Protein AF-A0A1W1HEF9-F1 (afdb_monomer)

Secondary structure (DSSP, 8-state):
--HHHHHT-TT--S-HHHHHHHHHHHHHHHHHHHTT---TTS-HHHHHHHTT--SHHHHHHHHHHHHHTT--HHHHHHHHHHHHHHHS------HHHHHHHHHHHHHHHHHHHHT------HHHHHTS-HHHHHHHHHHHHHHHHHHHT--HHHHHHHHHHHHHHHHHHHHHHHHS------------------

Foldseek 3Di:
DDLVVVQPDPPPPDHSVRVVLVVLLVVLVVLCVVVVHDQVVPDSLLSSLLSVDPDSVVSSVLSVVCVVVVDDSVRSNVVVVVVVVVVPPPPPCPPVNVVVVVVVVVVVVVVCVVPDDPDDDPVVLVPDDPVVNVVVVVVVVVVVVVVVVDDVVVVVVVVVVVVVVVVVVVVVCVVCPPPPDDPDDDDDDDDDDD

Structure (mmCIF, N/CA/C/O backbone):
data_AF-A0A1W1HEF9-F1
#
_entry.id   AF-A0A1W1HEF9-F1
#
loop_
_atom_site.group_PDB
_atom_site.id
_atom_site.type_symbol
_atom_site.label_atom_id
_atom_site.label_alt_id
_atom_site.label_comp_id
_atom_site.label_asym_id
_atom_site.label_entity_id
_atom_site.label_seq_id
_atom_site.pdbx_PDB_ins_code
_atom_site.Cartn_x
_atom_site.Cartn_y
_atom_site.Cartn_z
_atom_site.occupancy
_atom_site.B_iso_or_equiv
_atom_site.auth_seq_id
_atom_site.auth_comp_id
_atom_site.auth_asym_id
_atom_site.auth_atom_id
_atom_site.pdbx_PDB_model_num
ATOM 1 N N . MET A 1 1 ? -32.103 -13.969 2.452 1.00 52.34 1 MET A N 1
ATOM 2 C CA . MET A 1 1 ? -31.634 -13.111 1.338 1.00 52.34 1 MET A CA 1
ATOM 3 C C . MET A 1 1 ? -30.155 -12.813 1.560 1.00 52.34 1 MET A C 1
ATOM 5 O O . MET A 1 1 ? -29.819 -12.414 2.666 1.00 52.34 1 MET A O 1
ATOM 9 N N . SER A 1 2 ? -29.269 -13.068 0.591 1.00 72.81 2 SER A N 1
ATOM 10 C CA . SER A 1 2 ? -27.839 -12.723 0.702 1.00 72.81 2 SER A CA 1
ATOM 11 C C . SER A 1 2 ? -27.575 -11.322 0.137 1.00 72.81 2 SER A C 1
ATOM 13 O O . SER A 1 2 ? -28.304 -10.873 -0.743 1.00 72.81 2 SER A O 1
ATOM 15 N N . PHE A 1 3 ? -26.535 -10.636 0.627 1.00 73.38 3 PHE A N 1
ATOM 16 C CA . PHE A 1 3 ? -26.160 -9.288 0.165 1.00 73.38 3 PHE A CA 1
ATOM 17 C C . PHE A 1 3 ? -25.918 -9.237 -1.354 1.00 73.38 3 PHE A C 1
ATOM 19 O O . PHE A 1 3 ? -26.388 -8.318 -2.012 1.00 73.38 3 PHE A O 1
ATOM 26 N N . ASN A 1 4 ? -25.280 -10.265 -1.924 1.00 71.69 4 ASN A N 1
ATOM 27 C CA . ASN A 1 4 ? -25.000 -10.333 -3.363 1.00 71.69 4 ASN A CA 1
ATOM 28 C C . ASN A 1 4 ? -26.289 -10.360 -4.201 1.00 71.69 4 ASN A C 1
ATOM 30 O O . ASN A 1 4 ? -26.438 -9.548 -5.105 1.00 71.69 4 ASN A O 1
ATOM 34 N N . LYS A 1 5 ? -27.278 -11.174 -3.803 1.00 76.12 5 LYS A N 1
ATOM 35 C CA . LYS A 1 5 ? -28.593 -11.228 -4.469 1.00 76.12 5 LYS A CA 1
ATOM 36 C C . LYS A 1 5 ? -29.387 -9.920 -4.361 1.00 76.12 5 LYS A C 1
ATOM 38 O O . LYS A 1 5 ? -30.306 -9.701 -5.139 1.00 76.12 5 LYS A O 1
ATOM 43 N N . LEU A 1 6 ? -29.082 -9.074 -3.374 1.00 72.38 6 LEU A N 1
ATOM 44 C CA . LEU A 1 6 ? -29.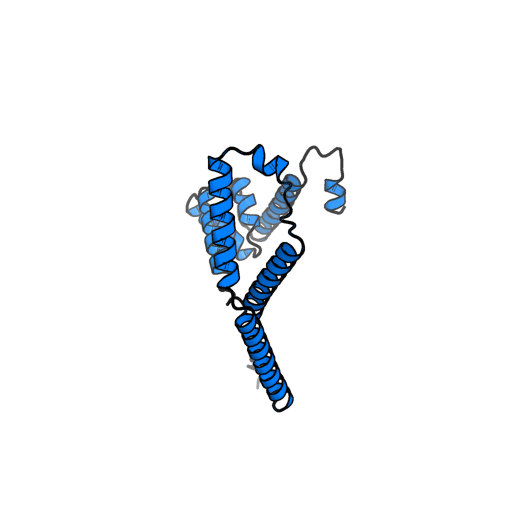702 -7.756 -3.221 1.00 72.38 6 LEU A CA 1
ATOM 45 C C . LEU A 1 6 ? -29.030 -6.706 -4.121 1.00 72.38 6 LEU A C 1
ATOM 47 O O . LEU A 1 6 ? -29.702 -5.796 -4.582 1.00 72.38 6 LEU A O 1
ATOM 51 N N . CYS A 1 7 ? -27.728 -6.839 -4.382 1.00 71.44 7 CYS A N 1
ATOM 52 C CA . CYS A 1 7 ? -26.974 -5.948 -5.271 1.00 71.44 7 CYS A CA 1
ATOM 53 C C . CYS A 1 7 ? -27.210 -6.221 -6.767 1.00 71.44 7 CYS A C 1
ATOM 55 O O . CYS A 1 7 ? -26.939 -5.346 -7.577 1.00 71.44 7 CYS A O 1
ATOM 57 N N . GLU A 1 8 ? -27.684 -7.416 -7.125 1.00 73.56 8 GLU A N 1
ATOM 58 C CA . GLU A 1 8 ? -27.983 -7.842 -8.508 1.00 73.56 8 GLU A CA 1
ATOM 59 C C . GLU A 1 8 ? -29.391 -7.438 -8.981 1.00 73.56 8 GLU A C 1
ATOM 61 O O . GLU A 1 8 ? -29.778 -7.702 -10.114 1.00 73.56 8 GLU A O 1
ATOM 66 N N . ARG A 1 9 ? -30.183 -6.816 -8.105 1.00 74.75 9 ARG A N 1
ATOM 67 C CA . ARG A 1 9 ? -31.548 -6.383 -8.397 1.00 74.75 9 ARG A CA 1
ATOM 68 C C . ARG A 1 9 ? -31.541 -5.105 -9.233 1.00 74.75 9 ARG A C 1
ATOM 70 O O . ARG A 1 9 ? -31.183 -4.043 -8.733 1.00 74.75 9 ARG A O 1
ATOM 77 N N . GLU A 1 10 ? -31.983 -5.208 -10.483 1.00 71.56 10 GLU A N 1
ATOM 78 C CA . GLU A 1 10 ? -32.055 -4.083 -11.430 1.00 71.56 10 GLU A CA 1
ATOM 79 C C . GLU A 1 10 ? -33.044 -2.984 -11.001 1.00 71.56 10 GLU A C 1
ATOM 81 O O . GLU A 1 10 ? -32.926 -1.839 -11.428 1.00 71.56 10 GLU A O 1
ATOM 86 N N . ASP A 1 11 ? -33.993 -3.302 -10.114 1.00 80.88 11 ASP A N 1
ATOM 87 C CA . ASP A 1 11 ? -34.967 -2.348 -9.574 1.00 80.88 11 ASP A CA 1
ATOM 88 C C . ASP A 1 11 ? -34.398 -1.452 -8.458 1.00 80.88 11 ASP A C 1
ATOM 90 O O . ASP A 1 11 ? -34.996 -0.440 -8.087 1.00 80.88 11 ASP A O 1
ATOM 94 N N . LEU A 1 12 ? -33.222 -1.789 -7.924 1.00 72.12 12 LEU A N 1
ATOM 95 C CA . LEU A 1 12 ? -32.516 -0.970 -6.948 1.00 72.12 12 LEU A CA 1
ATOM 96 C C . LEU A 1 12 ? -31.636 0.059 -7.666 1.00 72.12 12 LEU A C 1
ATOM 98 O O . LEU A 1 12 ? -30.504 -0.214 -8.048 1.00 72.12 12 LEU A O 1
ATOM 102 N N . LEU A 1 13 ? -32.114 1.304 -7.735 1.00 78.38 13 LEU A N 1
ATOM 103 C CA . LEU A 1 13 ? -31.376 2.465 -8.271 1.00 78.38 13 LEU A CA 1
ATOM 104 C C . LEU A 1 13 ? -30.140 2.876 -7.436 1.00 78.38 13 LEU A C 1
ATOM 106 O O . LEU A 1 13 ? -29.568 3.950 -7.630 1.00 78.38 13 LEU A O 1
ATOM 110 N N . VAL A 1 14 ? -29.733 2.066 -6.457 1.00 77.69 14 VAL A N 1
ATOM 111 C CA . VAL A 1 14 ? -28.683 2.396 -5.490 1.00 77.69 14 VAL A CA 1
ATOM 112 C C . VAL A 1 14 ? -27.434 1.581 -5.790 1.00 77.69 14 VAL A C 1
ATOM 114 O O . VAL A 1 14 ? -27.444 0.356 -5.729 1.00 77.69 14 VAL A O 1
ATOM 117 N N . HIS A 1 15 ? -26.318 2.272 -6.023 1.00 82.12 15 HIS A N 1
ATOM 118 C CA . HIS A 1 15 ? -25.033 1.623 -6.270 1.00 82.12 15 HIS A CA 1
ATOM 119 C C . HIS A 1 15 ? -24.631 0.686 -5.100 1.00 82.12 15 HIS A C 1
ATOM 121 O O . HIS A 1 15 ? -24.733 1.094 -3.933 1.00 82.12 15 HIS A O 1
ATOM 127 N N . PRO A 1 16 ? -24.071 -0.515 -5.362 1.00 81.25 16 PRO A N 1
ATOM 128 C CA . PRO A 1 16 ? -23.712 -1.502 -4.333 1.00 81.25 16 PRO A CA 1
ATOM 129 C C . PRO A 1 16 ? -22.863 -0.958 -3.172 1.00 81.25 16 PRO A C 1
ATOM 131 O O . PRO A 1 16 ? -23.069 -1.311 -2.011 1.00 81.25 16 PRO A O 1
ATOM 134 N N . ASN A 1 17 ? -21.932 -0.042 -3.452 1.00 81.31 17 ASN A N 1
ATOM 135 C CA . ASN A 1 17 ? -21.119 0.622 -2.420 1.00 81.31 17 ASN A CA 1
ATOM 136 C C . ASN A 1 17 ? -21.950 1.461 -1.434 1.00 81.31 17 ASN A C 1
ATOM 138 O O . ASN A 1 17 ? -21.655 1.482 -0.235 1.00 81.31 17 ASN A O 1
ATOM 142 N N . THR A 1 18 ? -22.981 2.149 -1.925 1.00 84.00 18 THR A N 1
ATOM 143 C CA . THR A 1 18 ? -23.896 2.948 -1.101 1.00 84.00 18 THR A CA 1
ATOM 144 C C . THR A 1 18 ? -24.743 2.031 -0.230 1.00 84.00 18 THR A C 1
ATOM 146 O O . THR A 1 18 ? -24.855 2.266 0.973 1.00 84.00 18 THR A O 1
ATOM 149 N N . LEU A 1 19 ? -25.238 0.933 -0.806 1.00 85.00 19 LEU A N 1
ATOM 150 C CA . LEU A 1 19 ? -25.992 -0.088 -0.085 1.00 85.00 19 LEU A CA 1
ATOM 151 C C . LEU A 1 19 ? -25.139 -0.769 0.998 1.00 85.00 19 LEU A C 1
ATOM 153 O O . LEU A 1 19 ? -25.568 -0.891 2.142 1.00 85.00 19 LEU A O 1
ATOM 157 N N . SER A 1 20 ? -23.891 -1.132 0.686 1.00 84.94 20 SER A N 1
ATOM 158 C CA . SER A 1 20 ? -22.943 -1.694 1.658 1.00 84.94 20 SER A CA 1
ATOM 159 C C . SER A 1 20 ? -22.690 -0.742 2.829 1.00 84.94 20 SER A C 1
ATOM 161 O O . SER A 1 20 ? -22.669 -1.163 3.986 1.00 84.94 20 SER A O 1
ATOM 163 N N . ALA A 1 21 ? -22.506 0.551 2.546 1.00 85.12 21 ALA A N 1
ATOM 164 C CA . ALA A 1 21 ? -22.320 1.558 3.583 1.00 85.12 21 ALA A CA 1
ATOM 165 C C . ALA A 1 21 ? -23.565 1.691 4.470 1.00 85.12 21 ALA A C 1
ATOM 167 O O . ALA A 1 21 ? -23.422 1.707 5.691 1.00 85.12 21 ALA A O 1
ATOM 168 N N . ALA A 1 22 ? -24.759 1.719 3.873 1.00 88.25 22 ALA A N 1
ATOM 169 C CA . ALA A 1 22 ? -26.022 1.797 4.601 1.00 88.25 22 ALA A CA 1
ATOM 170 C C . ALA A 1 22 ? -26.209 0.594 5.533 1.00 88.25 22 ALA A C 1
ATOM 172 O O . ALA A 1 22 ? -26.417 0.783 6.728 1.00 88.25 22 ALA A O 1
ATOM 173 N N . VAL A 1 23 ? -26.009 -0.632 5.033 1.00 88.88 23 VAL A N 1
ATOM 174 C CA . VAL A 1 23 ? -26.090 -1.861 5.843 1.00 88.88 23 VAL A CA 1
ATOM 175 C C . VAL A 1 23 ? -25.130 -1.801 7.030 1.00 88.88 23 VAL A C 1
ATOM 177 O O . VAL A 1 23 ? -25.518 -2.077 8.165 1.00 88.88 23 VAL A O 1
ATOM 180 N N . LYS A 1 24 ? -23.878 -1.390 6.801 1.00 90.06 24 LYS A N 1
ATOM 181 C CA . LYS A 1 24 ? -22.884 -1.278 7.877 1.00 90.06 24 LYS A CA 1
ATOM 182 C C . LYS A 1 24 ? -23.262 -0.218 8.914 1.00 90.06 24 LYS A C 1
ATOM 184 O O . LYS A 1 24 ? -23.036 -0.438 10.105 1.00 90.06 24 LYS A O 1
ATOM 189 N N . VAL A 1 25 ? -23.833 0.909 8.484 1.00 92.25 25 VAL A N 1
ATOM 190 C CA . VAL A 1 25 ? -24.352 1.943 9.391 1.00 92.25 25 VAL A CA 1
ATOM 191 C C . VAL A 1 25 ? -25.536 1.404 10.196 1.00 92.25 25 VAL A C 1
ATOM 193 O O . VAL A 1 25 ? -25.538 1.565 11.411 1.00 92.25 25 VAL A O 1
ATOM 196 N N . SER A 1 26 ? -26.473 0.681 9.582 1.00 89.81 26 SER A N 1
ATOM 197 C CA . SER A 1 26 ? -27.601 0.060 10.291 1.00 89.81 26 SER A CA 1
ATOM 198 C C . SER A 1 26 ? -27.144 -0.961 11.338 1.00 89.81 26 SER A C 1
ATOM 200 O O . SER A 1 26 ? -27.620 -0.940 12.473 1.00 89.81 26 SER A O 1
ATOM 202 N N . CYS A 1 27 ? -26.169 -1.816 11.011 1.00 89.06 27 CYS A N 1
ATOM 203 C CA . CYS A 1 27 ? -25.568 -2.728 11.990 1.00 89.06 27 CYS A CA 1
ATOM 204 C C . CYS A 1 27 ? -24.920 -1.963 13.152 1.00 89.06 27 CYS A C 1
ATOM 206 O O . CYS A 1 27 ? -25.030 -2.365 14.308 1.00 89.06 27 CYS A O 1
ATOM 208 N N . GLN A 1 28 ? -24.255 -0.847 12.859 1.00 92.50 28 GLN A N 1
ATOM 209 C CA . GLN A 1 28 ? -23.669 0.014 13.878 1.00 92.50 28 GLN A CA 1
ATOM 210 C C . GLN A 1 28 ? -24.719 0.692 14.765 1.00 92.50 28 GLN A C 1
ATOM 212 O O . GLN A 1 28 ? -24.496 0.800 15.966 1.00 92.50 28 GLN A O 1
ATOM 217 N N . GLU A 1 29 ? -25.851 1.132 14.219 1.00 91.31 29 GLU A N 1
ATOM 218 C CA . GLU A 1 29 ? -26.932 1.706 15.026 1.00 91.31 29 GLU A CA 1
ATOM 219 C C . GLU A 1 29 ? -27.527 0.683 15.987 1.00 91.31 29 GLU A C 1
ATOM 221 O O . GLU A 1 29 ? -27.834 1.029 17.126 1.00 91.31 29 GLU A O 1
ATOM 226 N N . LYS A 1 30 ? -27.615 -0.587 15.573 1.00 91.12 30 LYS A N 1
ATOM 227 C CA . LYS A 1 30 ? -27.977 -1.673 16.485 1.00 91.12 30 LYS A CA 1
ATOM 228 C C . LYS A 1 30 ? -26.972 -1.790 17.635 1.00 91.12 30 LYS A C 1
ATOM 230 O O . LYS A 1 30 ? -27.383 -1.787 18.784 1.00 91.12 30 LYS A O 1
ATOM 235 N N . ILE A 1 31 ? -25.667 -1.773 17.344 1.00 90.62 31 ILE A N 1
ATOM 236 C CA . ILE A 1 31 ? -24.617 -1.785 18.381 1.00 90.62 31 ILE A CA 1
ATOM 237 C C . ILE A 1 31 ? -24.776 -0.607 19.353 1.00 90.62 31 ILE A C 1
ATOM 239 O O . ILE A 1 31 ? -24.611 -0.782 20.556 1.00 90.62 31 ILE A O 1
ATOM 243 N N . PHE A 1 32 ? -25.082 0.592 18.855 1.00 92.56 32 PHE A N 1
ATOM 244 C CA . PHE A 1 32 ? -25.298 1.759 19.711 1.00 92.56 32 PHE A CA 1
ATOM 245 C C . PHE A 1 32 ? -26.522 1.597 20.612 1.00 92.56 32 PHE A C 1
ATOM 247 O O . PHE A 1 32 ? -26.404 1.824 21.814 1.00 92.56 32 PHE A O 1
ATOM 254 N N . LYS A 1 33 ? -27.648 1.121 20.068 1.00 91.38 33 LYS A N 1
ATOM 255 C CA . LYS A 1 33 ? -28.858 0.819 20.847 1.00 91.38 33 LYS A CA 1
ATOM 256 C C . LYS A 1 33 ? -28.599 -0.248 21.911 1.00 91.38 33 LYS A C 1
ATOM 258 O O . LYS A 1 33 ? -28.907 -0.017 23.072 1.00 91.38 33 LYS A O 1
ATOM 263 N N . ASP A 1 34 ? -27.949 -1.349 21.538 1.00 91.12 34 ASP A N 1
ATOM 264 C CA . ASP A 1 34 ? -27.621 -2.458 22.444 1.00 91.12 34 ASP A CA 1
ATOM 265 C C . ASP A 1 34 ? -26.687 -2.022 23.595 1.00 91.12 34 ASP A C 1
ATOM 267 O O . ASP A 1 34 ? -26.633 -2.674 24.633 1.00 91.12 34 ASP A O 1
ATOM 271 N N . ASN A 1 35 ? -25.952 -0.914 23.430 1.00 90.00 35 ASN A N 1
ATOM 272 C CA . ASN A 1 35 ? -25.070 -0.337 24.451 1.00 90.00 35 ASN A CA 1
ATOM 273 C C . ASN A 1 35 ? -25.635 0.952 25.087 1.00 90.00 35 ASN A C 1
ATOM 275 O O . ASN A 1 35 ? -24.872 1.700 25.700 1.00 90.00 35 ASN A O 1
ATOM 279 N N . ASN A 1 36 ? -26.936 1.235 24.934 1.00 91.12 36 ASN A N 1
ATOM 280 C CA . ASN A 1 36 ? -27.604 2.437 25.456 1.00 91.12 36 ASN A CA 1
ATOM 281 C C . ASN A 1 36 ? -26.889 3.753 25.085 1.00 91.12 36 ASN A C 1
ATOM 283 O O . ASN A 1 36 ? -26.794 4.679 25.890 1.00 91.12 36 ASN A O 1
ATOM 287 N N . PHE A 1 37 ? -26.343 3.832 23.870 1.00 91.81 37 PHE A N 1
ATOM 288 C CA . PHE A 1 37 ? -25.671 5.023 23.361 1.00 91.81 37 PHE A CA 1
ATOM 289 C C . PHE A 1 37 ? -26.580 5.791 22.401 1.00 91.81 37 PHE A C 1
ATOM 291 O O . PHE A 1 37 ? -26.943 5.284 21.334 1.00 91.81 37 PHE A O 1
ATOM 298 N N . ASP A 1 38 ? -26.896 7.038 22.754 1.00 91.00 38 ASP A N 1
ATOM 299 C CA . ASP A 1 38 ? -27.606 7.943 21.860 1.00 91.00 38 ASP A CA 1
ATOM 300 C C . ASP A 1 38 ? -26.663 8.475 20.770 1.00 91.00 38 ASP A C 1
ATOM 302 O O . ASP A 1 38 ? -25.694 9.188 21.029 1.00 91.00 38 ASP A O 1
ATOM 306 N N . SER A 1 39 ? -26.954 8.094 19.527 1.00 89.69 39 SER A N 1
ATOM 307 C CA . SER A 1 39 ? -26.199 8.503 18.340 1.00 89.69 39 SER A CA 1
ATOM 308 C C . SER A 1 39 ? -26.950 9.510 17.469 1.00 89.69 39 SER A C 1
ATOM 310 O O . SER A 1 39 ? -26.511 9.778 16.347 1.00 89.69 39 SER A O 1
ATOM 312 N N . THR A 1 40 ? -28.072 10.060 17.948 1.00 91.75 40 THR A N 1
ATOM 313 C CA . THR A 1 40 ? -28.836 11.100 17.243 1.00 91.75 40 THR A CA 1
ATOM 314 C C . THR A 1 40 ? -28.019 12.355 16.916 1.00 91.75 40 THR A C 1
ATOM 316 O O . THR A 1 40 ? -28.202 12.857 15.806 1.00 91.75 40 THR A O 1
ATOM 319 N N . PRO A 1 41 ? -27.043 12.811 17.735 1.00 91.94 41 PRO A N 1
ATOM 320 C CA . PRO A 1 41 ? -26.240 13.989 17.388 1.00 91.94 41 PRO A CA 1
ATOM 321 C C . PRO A 1 41 ? -25.250 13.742 16.237 1.00 91.94 41 PRO A C 1
ATOM 323 O O . PRO A 1 41 ? -24.656 14.675 15.702 1.00 91.94 41 PRO A O 1
ATOM 326 N N . LEU A 1 42 ? -25.037 12.483 15.840 1.00 91.69 42 LEU A N 1
ATOM 327 C CA . LEU A 1 42 ? -24.096 12.126 14.783 1.00 91.69 42 LEU A CA 1
ATOM 328 C C . LEU A 1 42 ? -24.794 12.089 13.426 1.00 91.69 42 LEU A C 1
ATOM 330 O O . LEU A 1 42 ? -25.679 11.265 13.180 1.00 91.69 42 LEU A O 1
ATOM 334 N N . SER A 1 43 ? -24.311 12.907 12.492 1.00 93.38 43 SER A N 1
ATOM 335 C CA . SER A 1 43 ? -24.757 12.826 11.100 1.00 93.38 43 SER A CA 1
ATOM 336 C C . SER A 1 43 ? -24.411 11.470 10.460 1.00 93.38 43 SER A C 1
ATOM 338 O O . SER A 1 43 ? -23.533 10.723 10.912 1.00 93.38 43 SER A O 1
ATOM 340 N N . TYR A 1 44 ? -25.062 11.165 9.336 1.00 91.38 44 TYR A N 1
ATOM 341 C CA . TYR A 1 44 ? -24.802 9.941 8.576 1.00 91.38 44 TYR A CA 1
ATOM 342 C C . TYR A 1 44 ? -23.328 9.796 8.156 1.00 91.38 44 TYR A C 1
ATOM 344 O O . TYR A 1 44 ? -22.782 8.692 8.170 1.00 91.38 44 TYR A O 1
ATOM 352 N N . THR A 1 45 ? -22.645 10.901 7.836 1.00 91.75 45 THR A N 1
ATOM 353 C CA . THR A 1 45 ? -21.223 10.883 7.462 1.00 91.75 45 THR A CA 1
ATOM 354 C C . THR A 1 45 ? -20.329 10.498 8.639 1.00 91.75 45 THR A C 1
ATOM 356 O O . THR A 1 45 ? -19.450 9.651 8.470 1.00 91.75 45 THR A O 1
ATOM 359 N N . HIS A 1 46 ? -20.599 11.007 9.847 1.00 92.12 46 HIS A N 1
ATOM 360 C CA . HIS A 1 46 ? -19.906 10.572 11.066 1.00 92.12 46 HIS A CA 1
ATOM 361 C C . HIS A 1 46 ? -20.125 9.080 11.322 1.00 92.12 46 HIS A C 1
ATOM 363 O O . HIS A 1 46 ? -19.172 8.326 11.543 1.00 92.12 46 HIS A O 1
ATOM 369 N N . LYS A 1 47 ? -21.378 8.623 11.211 1.00 92.81 47 LYS A N 1
ATOM 370 C CA . LYS A 1 47 ? -21.730 7.209 11.380 1.00 92.81 47 LYS A CA 1
ATOM 371 C C . LYS A 1 47 ? -20.991 6.327 10.370 1.00 92.81 47 LYS A C 1
ATOM 373 O O . LYS A 1 47 ? -20.417 5.315 10.769 1.00 92.81 47 LYS A O 1
ATOM 378 N N . LYS A 1 48 ? -20.918 6.733 9.100 1.00 93.31 48 LYS A N 1
ATOM 379 C CA . LYS A 1 48 ? -20.179 6.027 8.040 1.00 93.31 48 LYS A CA 1
ATOM 380 C C . LYS A 1 48 ? -18.679 5.925 8.336 1.00 93.31 48 LYS A C 1
ATOM 382 O O . LYS A 1 48 ? -18.071 4.899 8.040 1.00 93.31 48 LYS A O 1
ATOM 387 N N . VAL A 1 49 ? -18.076 6.954 8.928 1.00 92.69 49 VAL A N 1
ATOM 388 C CA . VAL A 1 49 ? -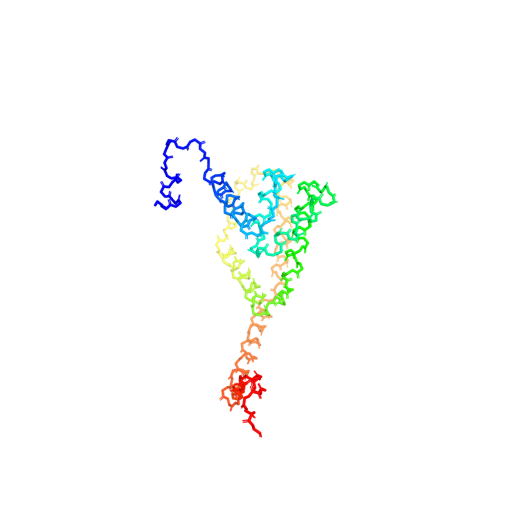16.651 6.953 9.302 1.00 92.69 49 VAL A CA 1
ATOM 389 C C . VAL A 1 49 ? -16.383 6.011 10.487 1.00 92.69 49 VAL A C 1
ATOM 391 O O . VAL A 1 49 ? -15.432 5.227 10.448 1.00 92.69 49 VAL A O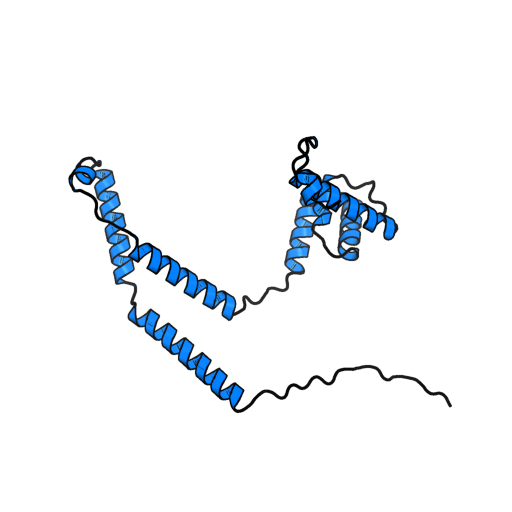 1
ATOM 394 N N . LEU A 1 50 ? -17.267 5.995 11.491 1.00 92.94 50 LEU A N 1
ATOM 395 C CA . LEU A 1 50 ? -17.176 5.117 12.669 1.00 92.94 50 LEU A CA 1
ATOM 396 C C . LEU A 1 50 ? -17.268 3.621 12.340 1.00 92.94 50 LEU A C 1
ATOM 398 O O . LEU A 1 50 ? -16.718 2.803 13.081 1.00 92.94 50 LEU A O 1
ATOM 402 N N . VAL A 1 51 ? -17.888 3.251 11.213 1.00 91.62 51 VAL A N 1
ATOM 403 C CA . VAL A 1 51 ? -17.970 1.855 10.743 1.00 91.62 51 VAL A CA 1
ATOM 404 C C . VAL A 1 51 ? -16.587 1.212 10.610 1.00 91.62 51 VAL A C 1
ATOM 406 O O . VAL A 1 51 ? -16.465 0.007 10.808 1.00 91.62 51 VAL A O 1
ATOM 409 N N . ARG A 1 52 ? -15.538 2.001 10.331 1.00 89.25 52 ARG A N 1
ATOM 410 C CA . ARG A 1 52 ? -14.153 1.521 10.182 1.00 89.25 52 ARG A CA 1
ATOM 411 C C . ARG A 1 52 ? -13.550 0.948 11.472 1.00 89.25 52 ARG A C 1
ATOM 413 O O . ARG A 1 52 ? -12.508 0.303 11.417 1.00 89.25 52 ARG A O 1
ATOM 420 N N . LEU A 1 53 ? -14.161 1.207 12.628 1.00 89.00 53 LEU A N 1
ATOM 421 C CA . LEU A 1 53 ? -13.749 0.641 13.910 1.00 89.00 53 LEU A CA 1
ATOM 422 C C . LEU A 1 53 ? -14.498 -0.673 14.159 1.00 89.00 53 LEU A C 1
ATOM 424 O O . LEU A 1 53 ? -15.716 -0.675 14.325 1.00 89.00 53 LEU A O 1
ATOM 428 N N . GLU A 1 54 ? -13.768 -1.785 14.229 1.00 85.38 54 GLU A N 1
ATOM 429 C CA . GLU A 1 54 ? -14.363 -3.117 14.426 1.00 85.38 54 GLU A CA 1
ATOM 430 C C . GLU A 1 54 ? -14.880 -3.328 15.853 1.00 85.38 54 GLU A C 1
ATOM 432 O O . GLU A 1 54 ? -15.952 -3.889 16.057 1.00 85.38 54 GLU A O 1
ATOM 437 N N . LYS A 1 55 ? -14.136 -2.855 16.861 1.00 87.00 55 LYS A N 1
ATOM 438 C CA . LYS A 1 55 ? -14.466 -3.097 18.272 1.00 87.00 55 LYS A CA 1
ATOM 439 C C . LYS A 1 55 ? -15.581 -2.150 18.755 1.00 87.00 55 LYS A C 1
ATOM 441 O O . LYS A 1 55 ? -15.343 -0.936 18.763 1.00 87.00 55 LYS A O 1
ATOM 446 N N . PRO A 1 56 ? -16.727 -2.665 19.256 1.00 86.19 56 PRO A N 1
ATOM 447 C CA . PRO A 1 56 ? -17.849 -1.848 19.738 1.00 86.19 56 PRO A CA 1
ATOM 448 C C . PRO A 1 56 ? -17.452 -0.791 20.774 1.00 86.19 56 PRO A C 1
ATOM 450 O O . PRO A 1 56 ? -17.798 0.378 20.633 1.00 86.19 56 PRO A O 1
ATOM 453 N N . GLN A 1 57 ? -16.628 -1.168 21.755 1.00 87.06 57 GLN A N 1
ATOM 454 C CA . GLN A 1 57 ? -16.197 -0.263 22.827 1.00 87.06 57 GLN A CA 1
ATOM 455 C C . GLN A 1 57 ? -15.340 0.905 22.319 1.00 87.06 57 GLN A C 1
ATOM 457 O O . GLN A 1 57 ? -15.509 2.050 22.732 1.00 87.06 57 GLN A O 1
ATOM 462 N N . ILE A 1 58 ? -14.436 0.643 21.368 1.00 89.12 58 ILE A N 1
ATOM 463 C CA . ILE A 1 58 ? -13.605 1.697 20.766 1.00 89.12 58 ILE A CA 1
ATOM 464 C C . ILE A 1 58 ? -14.482 2.649 19.953 1.00 89.12 58 ILE A C 1
ATOM 466 O O . ILE A 1 58 ? -14.276 3.861 19.987 1.00 89.12 58 ILE A O 1
ATOM 470 N N . LYS A 1 59 ? -15.468 2.096 19.246 1.00 91.81 59 LYS A N 1
ATOM 471 C CA . LYS A 1 59 ? -16.408 2.856 18.432 1.00 91.81 59 LYS A CA 1
ATOM 472 C C . LYS A 1 59 ? -17.262 3.802 19.273 1.00 91.81 59 LYS A C 1
ATOM 474 O O . LYS A 1 59 ? -17.315 4.983 18.953 1.00 91.81 59 LYS A O 1
ATOM 479 N N . ILE A 1 60 ? -17.860 3.312 20.359 1.00 92.00 60 ILE A N 1
ATOM 480 C CA . ILE A 1 60 ? -18.676 4.128 21.273 1.00 92.00 60 ILE A CA 1
ATOM 481 C C . ILE A 1 60 ? -17.823 5.215 21.927 1.00 92.00 60 ILE A C 1
ATOM 483 O O . ILE A 1 60 ? -18.217 6.375 21.940 1.00 92.00 60 ILE A O 1
ATOM 487 N N . ASN A 1 61 ? -16.618 4.883 22.395 1.00 92.19 61 ASN A N 1
ATOM 488 C CA . ASN A 1 61 ? -15.721 5.880 22.981 1.00 92.19 61 ASN A CA 1
ATOM 489 C C . ASN A 1 61 ? -15.314 6.967 21.978 1.00 92.19 61 ASN A C 1
ATOM 491 O O . ASN A 1 61 ? -15.172 8.128 22.352 1.00 92.19 61 ASN A O 1
ATOM 495 N N . MET A 1 62 ? -15.120 6.608 20.707 1.00 92.94 62 MET A N 1
ATOM 496 C CA . MET A 1 62 ? -14.825 7.587 19.661 1.00 92.94 62 MET A CA 1
ATOM 497 C C . MET A 1 62 ? -16.048 8.450 19.334 1.00 92.94 62 MET A C 1
ATOM 499 O O . MET A 1 62 ? -15.913 9.655 19.158 1.00 92.94 62 MET A O 1
ATOM 503 N N . ALA A 1 63 ? -17.234 7.844 19.297 1.00 92.38 63 ALA A N 1
ATOM 504 C CA . ALA A 1 63 ? -18.498 8.533 19.087 1.00 92.38 63 ALA A CA 1
ATOM 505 C C . ALA A 1 63 ? -18.791 9.544 20.209 1.00 92.38 63 ALA A C 1
ATOM 507 O O . ALA A 1 63 ? -19.085 10.696 19.913 1.00 92.38 63 ALA A O 1
ATOM 508 N N . LYS A 1 64 ? -18.608 9.158 21.480 1.00 93.69 64 LYS A N 1
ATOM 509 C CA . LYS A 1 64 ? -18.718 10.062 22.640 1.00 93.69 64 LYS A CA 1
ATOM 510 C C . LYS A 1 64 ? -17.786 11.262 22.513 1.00 93.69 64 LYS A C 1
ATOM 512 O O . LYS A 1 64 ? -18.245 12.393 22.567 1.00 93.69 64 LYS A O 1
ATOM 517 N N . LYS A 1 65 ? -16.502 11.021 22.224 1.00 92.62 65 LYS A N 1
ATOM 518 C CA . LYS A 1 65 ? -15.517 12.097 22.017 1.00 92.62 65 LYS A CA 1
ATOM 519 C C . LYS A 1 65 ? -15.877 13.028 20.864 1.00 92.62 65 LYS A C 1
ATOM 521 O O . LYS A 1 65 ? -15.603 14.216 20.952 1.00 92.62 65 LYS A O 1
ATOM 526 N N . CYS A 1 66 ? -16.456 12.485 19.795 1.00 94.06 66 CYS A N 1
ATOM 527 C CA . CYS A 1 66 ? -16.916 13.268 18.653 1.00 94.06 66 CYS A CA 1
ATOM 528 C C . CYS A 1 66 ? -18.045 14.227 19.046 1.00 94.06 66 CYS A C 1
ATOM 530 O O . CYS A 1 66 ? -18.035 15.364 18.593 1.00 94.06 66 CYS A O 1
ATOM 532 N N . ILE A 1 67 ? -18.982 13.776 19.888 1.00 92.69 67 ILE A N 1
ATOM 533 C CA . ILE A 1 67 ? -20.099 14.593 20.386 1.00 92.69 67 ILE A CA 1
ATOM 534 C C . ILE A 1 67 ? -19.591 15.625 21.398 1.00 92.69 67 ILE A C 1
ATOM 536 O O . ILE A 1 67 ? -19.846 16.808 21.236 1.00 92.69 67 ILE A O 1
ATOM 540 N N . GLU A 1 68 ? -18.818 15.195 22.400 1.00 92.88 68 GLU A N 1
ATOM 541 C CA . GLU A 1 68 ? -18.288 16.065 23.464 1.00 92.88 68 GLU A CA 1
ATOM 542 C C . GLU A 1 68 ? -17.412 17.207 22.937 1.00 92.88 68 GLU A C 1
ATOM 544 O O . GLU A 1 68 ? -17.356 18.271 23.543 1.00 92.88 68 GLU A O 1
ATOM 549 N N . LYS A 1 69 ? -16.683 16.973 21.841 1.00 91.81 69 LYS A N 1
ATOM 550 C CA . LYS A 1 69 ? -15.753 17.945 21.248 1.00 91.81 69 LYS A CA 1
ATOM 551 C C . LYS A 1 69 ? -16.271 18.586 19.966 1.00 91.81 69 LYS A C 1
ATOM 553 O O . LYS A 1 69 ? -15.490 19.259 19.301 1.00 91.81 69 LYS A O 1
ATOM 558 N N . GLU A 1 70 ? -17.522 18.311 19.600 1.00 91.75 70 GLU A N 1
ATOM 559 C CA . GLU A 1 70 ? -18.161 18.818 18.380 1.00 91.75 70 GLU A CA 1
AT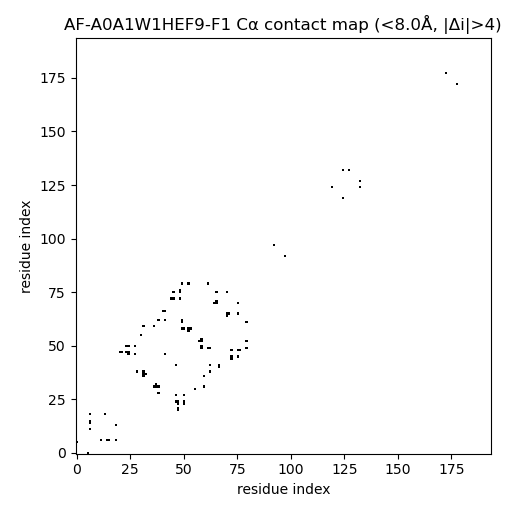OM 560 C C . GLU A 1 70 ? -17.298 18.632 17.121 1.00 91.75 70 GLU A C 1
ATOM 562 O O . GLU A 1 70 ? -17.156 19.523 16.285 1.00 91.75 70 GLU A O 1
ATOM 567 N N . TRP A 1 71 ? -16.678 17.457 16.983 1.00 93.62 71 TRP A N 1
ATOM 568 C CA . TRP A 1 71 ? -15.778 17.200 15.864 1.00 93.62 71 TRP A CA 1
ATOM 569 C C . TRP A 1 71 ? -16.512 17.213 14.531 1.00 93.62 71 TRP A C 1
ATOM 571 O O . TRP A 1 71 ? -17.547 16.570 14.350 1.00 93.62 71 TRP A O 1
ATOM 581 N N . THR A 1 72 ? -15.879 17.844 13.551 1.00 93.44 72 THR A N 1
ATOM 582 C CA . THR A 1 72 ? -16.232 17.683 12.148 1.00 93.44 72 THR A CA 1
ATOM 583 C C . THR A 1 72 ? -15.927 16.260 11.674 1.00 93.44 72 THR A C 1
ATOM 585 O O . THR A 1 72 ? -15.093 15.533 12.227 1.00 93.44 72 THR A O 1
ATOM 588 N N . THR A 1 73 ? -16.543 15.855 10.560 1.00 91.62 73 THR A N 1
ATOM 589 C CA . THR A 1 73 ? -16.318 14.516 9.991 1.00 91.62 73 THR A CA 1
ATOM 590 C C . THR A 1 73 ? -14.845 14.284 9.634 1.00 91.62 73 THR A C 1
ATOM 592 O O . THR A 1 73 ? -14.353 13.163 9.765 1.00 91.62 73 THR A O 1
ATOM 595 N N . ARG A 1 74 ? -14.126 15.343 9.236 1.00 90.75 74 ARG A N 1
ATOM 596 C CA . ARG A 1 74 ? -12.697 15.287 8.911 1.00 90.75 74 ARG A CA 1
ATOM 597 C C . ARG A 1 74 ? -11.841 15.044 10.153 1.00 90.75 74 ARG A C 1
ATOM 599 O O . ARG A 1 74 ? -10.973 14.178 10.130 1.00 90.75 74 ARG A O 1
ATOM 606 N N . GLU A 1 75 ? -12.120 15.742 11.249 1.00 91.88 75 GLU A N 1
ATOM 607 C CA . GLU A 1 75 ? -11.399 15.558 12.515 1.00 91.88 75 GLU A CA 1
ATOM 608 C C . GLU A 1 75 ? -11.639 14.169 13.108 1.00 91.88 75 GLU A C 1
ATOM 610 O O . GLU A 1 75 ? -10.705 13.522 13.590 1.00 91.88 75 GLU A O 1
ATOM 615 N N . LEU A 1 76 ? -12.872 13.666 13.006 1.00 93.25 76 LEU A N 1
ATOM 616 C CA . LEU A 1 76 ? -13.196 12.294 13.374 1.00 93.25 76 LEU A CA 1
ATOM 617 C C . LEU A 1 76 ? -12.417 11.287 12.516 1.00 93.25 76 LEU A C 1
ATOM 619 O O . LEU A 1 76 ? -11.878 10.311 13.042 1.00 93.25 76 LEU A O 1
ATOM 623 N N . GLU A 1 77 ? -12.343 11.504 11.203 1.00 92.81 77 GLU A N 1
ATOM 624 C CA . GLU A 1 77 ? -11.581 10.644 10.301 1.00 92.81 77 GLU A CA 1
ATOM 625 C C . GLU A 1 77 ? -10.089 10.634 10.657 1.00 92.81 77 GLU A C 1
ATOM 627 O O . GLU A 1 77 ? -9.504 9.554 10.785 1.00 92.81 77 GLU A O 1
ATOM 632 N N . ASP A 1 78 ? -9.497 11.798 10.918 1.00 91.62 78 ASP A N 1
ATOM 633 C CA . ASP A 1 78 ? -8.101 11.927 11.340 1.00 91.62 78 ASP A CA 1
ATOM 634 C C . ASP A 1 78 ? -7.845 11.238 12.688 1.00 91.62 78 ASP A C 1
ATOM 636 O O . ASP A 1 78 ? -6.853 10.516 12.853 1.00 91.62 78 ASP A O 1
ATOM 640 N N . ALA A 1 79 ? -8.752 11.393 13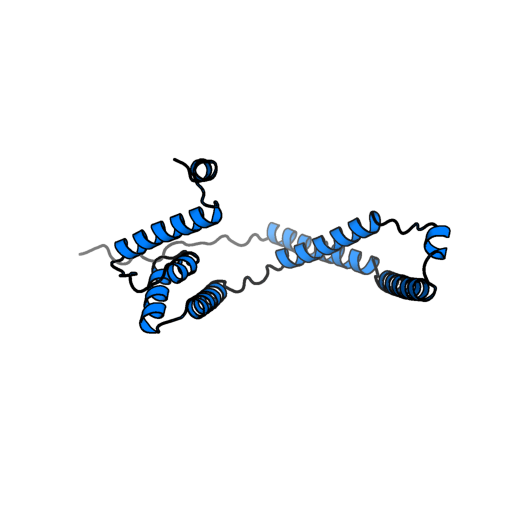.656 1.00 90.62 79 ALA A N 1
ATOM 641 C CA . ALA A 1 79 ? -8.668 10.735 14.956 1.00 90.62 79 ALA A CA 1
ATOM 642 C C . ALA A 1 79 ? -8.750 9.205 14.831 1.00 90.62 79 ALA A C 1
ATOM 644 O O . ALA A 1 79 ? -7.957 8.482 15.450 1.00 90.62 79 ALA A O 1
ATOM 645 N N . ILE A 1 80 ? -9.655 8.693 13.992 1.00 91.31 80 ILE A N 1
ATOM 646 C CA . ILE A 1 80 ? -9.761 7.260 13.696 1.00 91.31 80 ILE A CA 1
ATOM 647 C C . ILE A 1 80 ? -8.503 6.764 12.988 1.00 91.31 80 ILE A C 1
ATOM 649 O O . ILE A 1 80 ? -7.967 5.728 13.379 1.00 91.31 80 ILE A O 1
ATOM 653 N N . GLN A 1 81 ? -7.982 7.490 11.997 1.00 89.44 81 GLN A N 1
ATOM 654 C CA . GLN A 1 81 ? -6.746 7.109 11.313 1.00 89.44 81 GLN A CA 1
ATOM 655 C C . GLN A 1 81 ? -5.563 7.035 12.280 1.00 89.44 81 GLN A C 1
ATOM 657 O O . GLN A 1 81 ? -4.825 6.047 12.259 1.00 89.44 81 GLN A O 1
ATOM 662 N N . LYS A 1 82 ? -5.391 8.030 13.159 1.00 87.75 82 LYS A N 1
ATOM 663 C CA . LYS A 1 82 ? -4.359 8.012 14.208 1.00 87.75 82 LYS A CA 1
ATOM 664 C C . LYS A 1 82 ? -4.534 6.806 15.130 1.00 87.75 82 LYS A C 1
ATOM 666 O O . LYS A 1 82 ? -3.565 6.099 15.405 1.00 87.75 82 LYS A O 1
ATOM 671 N N . LYS A 1 83 ? -5.769 6.503 15.545 1.00 84.81 83 LYS A N 1
ATOM 672 C CA . LYS A 1 83 ? -6.061 5.348 16.404 1.00 84.81 83 LYS A CA 1
ATOM 673 C C . LYS A 1 83 ? -5.765 4.022 15.704 1.00 84.81 83 LYS A C 1
ATOM 675 O O . LYS A 1 83 ? -5.119 3.164 16.296 1.00 84.81 83 LYS A O 1
ATOM 680 N N . LEU A 1 84 ? -6.156 3.863 14.442 1.00 82.62 84 LEU A N 1
ATOM 681 C CA . LEU A 1 84 ? -5.856 2.672 13.643 1.00 82.62 84 LEU A CA 1
ATOM 682 C C . LEU A 1 84 ? -4.348 2.506 13.415 1.00 82.62 84 LEU A C 1
ATOM 684 O O . LEU A 1 84 ? -3.842 1.392 13.517 1.00 82.62 84 LEU A O 1
ATOM 688 N N . LYS A 1 85 ? -3.617 3.601 13.176 1.00 80.50 85 LYS A N 1
ATOM 689 C CA . LYS A 1 85 ? -2.148 3.597 13.094 1.00 80.50 85 LYS A CA 1
ATOM 690 C C . LYS A 1 85 ? -1.496 3.211 14.426 1.00 80.50 85 LYS A C 1
ATOM 692 O O . LYS A 1 85 ? -0.521 2.483 14.394 1.00 80.50 85 LYS A O 1
ATOM 697 N N . SER A 1 86 ? -2.052 3.624 15.569 1.00 72.56 86 SER A N 1
ATOM 698 C CA . SER A 1 86 ? -1.555 3.223 16.900 1.00 72.56 86 SER A CA 1
ATOM 699 C C . SER A 1 86 ? -1.903 1.780 17.297 1.00 72.56 86 SER A C 1
ATOM 701 O O . SER A 1 86 ? -1.188 1.168 18.082 1.00 72.56 86 SER A O 1
ATOM 703 N N . LEU A 1 87 ? -3.011 1.233 16.776 1.00 64.50 87 LEU A N 1
ATOM 704 C CA . LEU A 1 87 ? -3.453 -0.147 17.026 1.00 64.50 87 LEU A CA 1
ATOM 705 C C . LEU A 1 87 ? -2.732 -1.152 16.133 1.00 64.50 87 LEU A C 1
ATOM 707 O O . LEU A 1 87 ? -2.542 -2.305 16.524 1.00 64.50 87 LEU A O 1
ATOM 711 N N . LYS A 1 88 ? -2.297 -0.714 14.950 1.00 56.44 88 LYS A N 1
ATOM 712 C CA . LYS A 1 88 ? -1.208 -1.376 14.254 1.00 56.44 88 LYS A CA 1
ATOM 713 C C . LYS A 1 88 ? 0.017 -1.201 15.147 1.00 56.44 88 LYS A C 1
ATOM 715 O O . LYS A 1 88 ? 0.710 -0.193 15.046 1.00 56.44 88 LYS A O 1
ATOM 720 N N . LYS A 1 89 ? 0.309 -2.200 16.000 1.00 51.47 89 LYS A N 1
ATOM 721 C CA . LYS A 1 89 ? 1.706 -2.455 16.387 1.00 51.47 89 LYS A CA 1
ATOM 722 C C . LYS A 1 89 ? 2.512 -2.252 15.105 1.00 51.47 89 LYS A C 1
ATOM 724 O O . LYS A 1 89 ? 2.043 -2.763 14.076 1.00 51.47 89 LYS A O 1
ATOM 729 N N . PRO A 1 90 ? 3.628 -1.501 15.102 1.00 47.00 90 PRO A N 1
ATOM 730 C CA . PRO A 1 90 ? 4.527 -1.584 13.970 1.00 47.00 90 PRO A CA 1
ATOM 731 C C . PRO A 1 90 ? 4.731 -3.080 13.772 1.00 47.00 90 PRO A C 1
ATOM 733 O O . PRO A 1 90 ? 5.235 -3.768 14.658 1.00 47.00 90 PRO A O 1
ATOM 736 N N . GLN A 1 91 ? 4.183 -3.624 12.683 1.00 50.31 91 GLN A N 1
ATOM 737 C CA . GLN A 1 91 ? 4.682 -4.891 12.216 1.00 50.31 91 GLN A CA 1
ATOM 738 C C . GLN A 1 91 ? 6.122 -4.513 11.946 1.00 50.31 91 GLN A C 1
ATOM 740 O O . GLN A 1 91 ? 6.374 -3.762 10.999 1.00 50.31 91 GLN A O 1
ATOM 745 N N . GLU A 1 92 ? 7.034 -4.927 12.831 1.00 49.69 92 GLU A N 1
ATOM 746 C CA . GLU A 1 92 ? 8.394 -5.208 12.409 1.00 49.69 92 GLU A CA 1
ATOM 747 C C . GLU A 1 92 ? 8.195 -5.890 11.074 1.00 49.69 92 GLU A C 1
ATOM 749 O O . GLU A 1 92 ? 7.512 -6.920 10.995 1.00 49.69 92 GLU A O 1
ATOM 754 N N . LYS A 1 93 ? 8.547 -5.177 9.999 1.00 52.56 93 LYS A N 1
ATOM 755 C CA . LYS A 1 93 ? 8.347 -5.701 8.660 1.00 52.56 93 LYS A CA 1
ATOM 756 C C . LYS A 1 93 ? 9.088 -7.019 8.721 1.00 52.56 93 LYS A C 1
ATOM 758 O O . LYS A 1 93 ? 10.294 -6.981 8.951 1.00 52.56 93 LYS A O 1
ATOM 763 N N . SER A 1 94 ? 8.361 -8.142 8.701 1.00 65.38 94 SER A N 1
ATOM 764 C CA . SER A 1 94 ? 9.028 -9.402 9.000 1.00 65.38 94 SER A CA 1
ATOM 765 C C . SER A 1 94 ? 10.162 -9.503 8.001 1.00 65.38 94 SER A C 1
ATOM 767 O O . SER A 1 94 ? 9.934 -9.240 6.816 1.00 65.38 94 SER A O 1
ATOM 769 N N . LEU A 1 95 ? 11.373 -9.767 8.493 1.00 70.38 95 LEU A N 1
ATOM 770 C CA . LEU A 1 95 ? 12.573 -9.766 7.663 1.00 70.38 95 LEU A CA 1
ATOM 771 C C . LEU A 1 95 ? 12.305 -10.574 6.382 1.00 70.38 95 LEU A C 1
ATOM 773 O O . LEU A 1 95 ? 12.508 -10.080 5.281 1.00 70.38 95 LEU A O 1
ATOM 777 N N . ILE A 1 96 ? 11.621 -11.709 6.548 1.00 73.75 96 ILE A N 1
ATOM 778 C CA . ILE A 1 96 ? 11.054 -12.562 5.500 1.00 73.75 96 ILE A CA 1
ATOM 779 C C . ILE A 1 96 ? 10.197 -11.790 4.478 1.00 73.75 96 ILE A C 1
ATOM 781 O O . ILE A 1 96 ? 10.483 -11.847 3.287 1.00 73.75 96 ILE A O 1
ATOM 785 N N . ARG A 1 97 ? 9.156 -11.052 4.893 1.00 72.31 97 ARG A N 1
ATOM 786 C CA . ARG A 1 97 ? 8.291 -10.292 3.967 1.00 72.31 97 ARG A CA 1
ATOM 787 C C . ARG A 1 97 ? 9.051 -9.201 3.225 1.00 72.31 97 ARG A C 1
ATOM 789 O O . ARG A 1 97 ? 8.744 -8.934 2.065 1.00 72.31 97 ARG A O 1
ATOM 796 N N . THR A 1 98 ? 9.996 -8.533 3.882 1.00 77.75 98 THR A N 1
ATOM 797 C CA . THR A 1 98 ? 10.842 -7.532 3.222 1.00 77.75 98 THR A CA 1
ATOM 798 C C . THR A 1 98 ? 11.778 -8.168 2.211 1.00 77.75 98 THR A C 1
ATOM 800 O O . THR A 1 98 ? 11.787 -7.719 1.070 1.00 77.75 98 THR A O 1
ATOM 803 N N . THR A 1 99 ? 12.479 -9.238 2.582 1.00 81.19 99 THR A N 1
ATOM 804 C CA . THR A 1 99 ? 13.395 -9.966 1.699 1.00 81.19 99 THR A CA 1
ATOM 805 C C . THR A 1 99 ? 12.650 -10.542 0.496 1.00 81.19 99 THR A C 1
ATOM 807 O O . THR A 1 99 ? 13.028 -10.268 -0.637 1.00 81.19 99 THR A O 1
ATOM 810 N N . GLN A 1 100 ? 11.501 -11.195 0.704 1.00 83.25 100 GLN A N 1
ATOM 811 C CA . GLN A 1 100 ? 10.637 -11.681 -0.383 1.00 83.25 100 GLN A CA 1
ATOM 812 C C . GLN A 1 100 ? 10.178 -10.562 -1.322 1.00 83.25 100 GLN A C 1
ATOM 814 O O . GLN A 1 100 ? 10.112 -10.750 -2.533 1.00 83.25 100 GLN A O 1
ATOM 819 N N . LYS A 1 101 ? 9.846 -9.381 -0.784 1.00 82.19 101 LYS A N 1
ATOM 820 C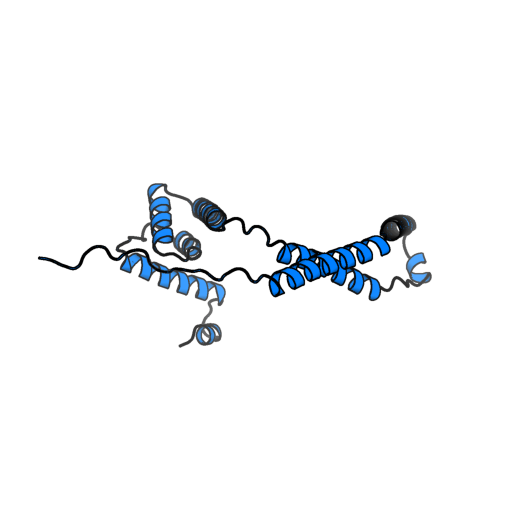 CA . LYS A 1 101 ? 9.451 -8.233 -1.607 1.00 82.19 101 LYS A CA 1
ATOM 821 C C . LYS A 1 101 ? 10.607 -7.724 -2.470 1.00 82.19 101 LYS A C 1
ATOM 823 O O . LYS A 1 101 ? 10.350 -7.273 -3.583 1.00 82.19 101 LYS A O 1
ATOM 828 N N . TYR A 1 102 ? 11.836 -7.736 -1.958 1.00 82.06 102 TYR A N 1
ATOM 829 C CA . TYR A 1 102 ? 13.008 -7.333 -2.733 1.00 82.06 102 TYR A CA 1
ATOM 830 C C . TYR A 1 102 ? 13.336 -8.352 -3.823 1.00 82.06 102 TYR A C 1
ATOM 832 O O . TYR A 1 102 ? 13.471 -7.940 -4.969 1.00 82.06 102 TYR A O 1
ATOM 840 N N . ILE A 1 103 ? 13.323 -9.651 -3.507 1.00 84.69 103 ILE A N 1
ATOM 841 C CA . ILE A 1 103 ? 13.522 -10.731 -4.490 1.00 84.69 103 ILE A CA 1
ATOM 842 C C . ILE A 1 103 ? 12.508 -10.613 -5.636 1.00 84.69 103 ILE A C 1
ATOM 844 O O . ILE A 1 103 ? 12.902 -10.484 -6.788 1.00 84.69 103 ILE A O 1
ATOM 848 N N . LYS A 1 104 ? 11.211 -10.488 -5.324 1.00 85.25 104 LYS A N 1
ATOM 849 C CA . LYS A 1 104 ? 10.163 -10.329 -6.350 1.00 85.25 104 LYS A CA 1
ATOM 850 C C . LYS A 1 104 ? 10.354 -9.120 -7.258 1.00 85.25 104 LYS A C 1
ATOM 852 O O . LYS A 1 104 ? 9.979 -9.147 -8.420 1.00 85.25 104 LYS A O 1
ATOM 857 N N . ARG A 1 105 ? 10.888 -8.019 -6.723 1.00 81.94 105 ARG A N 1
ATOM 858 C CA . ARG A 1 105 ? 11.164 -6.828 -7.536 1.00 81.94 105 ARG A CA 1
ATOM 859 C C . ARG A 1 105 ? 12.288 -7.082 -8.530 1.00 81.94 105 ARG A C 1
ATOM 861 O O . ARG A 1 105 ? 12.203 -6.567 -9.635 1.00 81.94 105 ARG A O 1
ATOM 868 N N . ILE A 1 106 ? 13.307 -7.837 -8.128 1.00 83.50 106 ILE A N 1
ATOM 869 C CA . ILE A 1 106 ? 14.414 -8.225 -9.003 1.00 83.50 106 ILE A CA 1
ATOM 870 C C . ILE A 1 106 ? 13.891 -9.161 -10.099 1.00 83.50 106 ILE A C 1
ATOM 872 O O . ILE A 1 106 ? 14.124 -8.880 -11.268 1.00 83.50 106 ILE A O 1
ATOM 876 N N . GLU A 1 107 ? 13.091 -10.174 -9.745 1.00 83.12 107 GLU A N 1
ATOM 877 C CA . GLU A 1 107 ? 12.448 -11.088 -10.708 1.00 83.12 107 GLU A CA 1
ATOM 878 C C . GLU A 1 107 ? 11.654 -10.327 -11.777 1.00 83.12 107 GLU A C 1
ATOM 880 O O . GLU A 1 107 ? 11.907 -10.486 -12.965 1.00 83.12 107 GLU A O 1
ATOM 885 N N . THR A 1 108 ? 10.758 -9.422 -11.368 1.00 81.62 108 THR A N 1
ATOM 886 C CA . THR A 1 108 ? 9.963 -8.625 -12.316 1.00 81.62 108 THR A CA 1
ATOM 887 C C . THR A 1 108 ? 10.833 -7.761 -13.232 1.00 81.62 108 THR A C 1
ATOM 889 O O . THR A 1 108 ? 10.498 -7.571 -14.396 1.00 81.62 108 THR A O 1
ATOM 892 N N . VAL A 1 109 ? 11.939 -7.203 -12.730 1.00 81.19 109 VAL A N 1
ATOM 893 C CA . VAL A 1 109 ? 12.854 -6.418 -13.571 1.00 81.19 109 VAL A CA 1
ATOM 894 C C . VAL A 1 109 ? 13.542 -7.314 -14.599 1.00 81.19 109 VAL A C 1
ATOM 896 O O . VAL A 1 109 ? 13.604 -6.926 -15.761 1.00 81.19 109 VAL A O 1
ATOM 899 N N . ILE A 1 110 ? 14.003 -8.502 -14.200 1.00 81.94 110 ILE A N 1
ATOM 900 C CA . ILE A 1 110 ? 14.620 -9.477 -15.110 1.00 81.94 110 ILE A CA 1
ATOM 901 C C . ILE A 1 110 ? 13.625 -9.886 -16.201 1.00 81.94 110 ILE A C 1
ATOM 903 O O . ILE A 1 110 ? 13.955 -9.797 -17.378 1.00 81.94 110 ILE A O 1
ATOM 907 N N . GLU A 1 111 ? 12.390 -10.232 -15.830 1.00 81.88 111 GLU A N 1
ATOM 908 C CA . GLU A 1 111 ? 11.329 -10.584 -16.783 1.00 81.88 111 GLU A CA 1
ATOM 909 C C . GLU A 1 111 ? 11.035 -9.451 -17.773 1.00 81.88 111 GLU A C 1
ATOM 911 O O . GLU A 1 111 ? 10.880 -9.688 -18.969 1.00 81.88 111 GLU A O 1
ATOM 916 N N . ILE A 1 112 ? 10.948 -8.205 -17.299 1.00 81.38 112 ILE A N 1
ATOM 917 C CA . ILE A 1 112 ? 10.704 -7.057 -18.179 1.00 81.38 112 ILE A CA 1
ATOM 918 C C . ILE A 1 112 ? 11.868 -6.871 -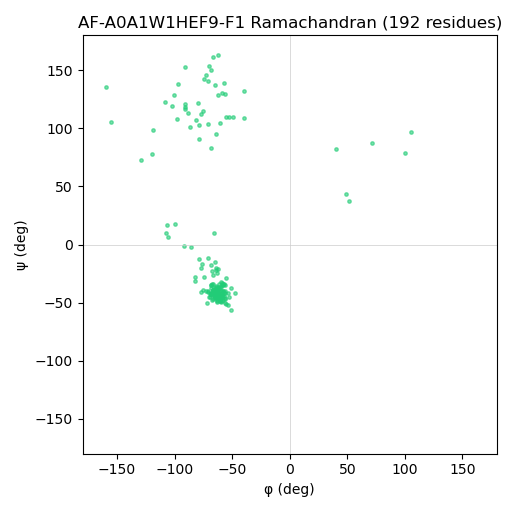19.153 1.00 81.38 112 ILE A C 1
ATOM 920 O O . ILE A 1 112 ? 11.621 -6.606 -20.327 1.00 81.38 112 ILE A O 1
ATOM 924 N N . VAL A 1 113 ? 13.113 -6.992 -18.688 1.00 80.31 113 VAL A N 1
ATOM 925 C CA . VAL A 1 113 ? 14.304 -6.842 -19.536 1.00 80.31 113 VAL A CA 1
ATOM 926 C C . VAL A 1 113 ? 14.354 -7.933 -20.601 1.00 80.31 113 VAL A C 1
ATOM 928 O O . VAL A 1 113 ? 14.553 -7.605 -21.765 1.00 80.31 113 VAL A O 1
ATOM 931 N N . ASP A 1 114 ? 14.104 -9.188 -20.227 1.00 79.31 114 ASP A N 1
ATOM 932 C CA . ASP A 1 114 ? 14.116 -10.337 -21.143 1.00 79.31 114 ASP A CA 1
ATOM 933 C C . ASP A 1 114 ? 13.056 -10.208 -22.252 1.00 79.31 114 ASP A C 1
ATOM 935 O O . ASP A 1 114 ? 13.280 -10.570 -23.403 1.00 79.31 114 ASP A O 1
ATOM 939 N N . ASN A 1 115 ? 11.913 -9.594 -21.930 1.00 77.50 115 ASN A N 1
ATOM 940 C CA . ASN A 1 115 ? 10.819 -9.365 -22.878 1.00 77.50 115 ASN A CA 1
ATOM 941 C C . ASN A 1 115 ? 10.882 -8.011 -23.610 1.00 77.50 115 ASN A C 1
ATOM 943 O O . ASN A 1 115 ? 9.996 -7.711 -24.415 1.00 77.50 115 ASN A O 1
ATOM 947 N N . SER A 1 116 ? 11.868 -7.156 -23.323 1.00 79.06 116 SER A N 1
ATOM 948 C CA . SER A 1 116 ? 11.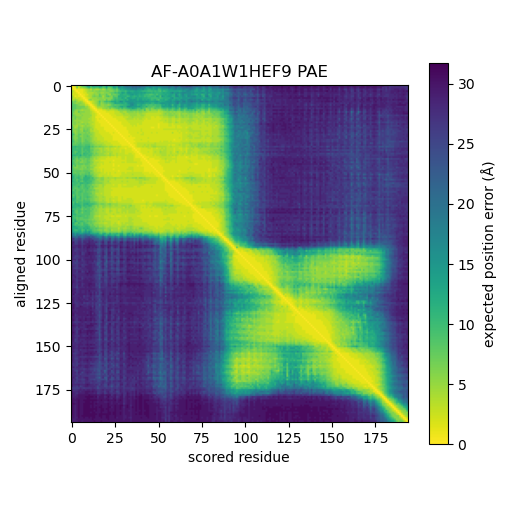966 -5.830 -23.943 1.00 79.06 116 SER A CA 1
ATOM 949 C C . SER A 1 116 ? 12.745 -5.892 -25.254 1.00 79.06 116 SER A C 1
ATOM 951 O O . SER A 1 116 ? 13.959 -6.082 -25.252 1.00 79.06 116 SER A O 1
ATOM 953 N N . ASP A 1 117 ? 12.065 -5.640 -26.374 1.00 76.38 117 ASP A N 1
ATOM 954 C CA . ASP A 1 117 ? 12.717 -5.463 -27.671 1.00 76.38 117 ASP A CA 1
ATOM 955 C C . ASP A 1 117 ? 13.052 -3.982 -27.921 1.00 76.38 117 ASP A C 1
ATOM 957 O O . ASP A 1 117 ? 12.172 -3.119 -27.976 1.00 76.38 117 ASP A O 1
ATOM 961 N N . PHE A 1 118 ? 14.344 -3.686 -28.073 1.00 74.62 118 PHE A N 1
ATOM 962 C CA . PHE A 1 118 ? 14.853 -2.360 -28.439 1.00 74.62 118 PHE A CA 1
ATOM 963 C C . PHE A 1 118 ? 15.201 -2.250 -29.936 1.00 74.62 118 PHE A C 1
ATOM 965 O O . PHE A 1 118 ? 15.934 -1.340 -30.338 1.00 74.62 118 PHE A O 1
ATOM 972 N N . SER A 1 119 ? 14.693 -3.156 -30.777 1.00 77.00 119 SER A N 1
ATOM 973 C CA . SER A 1 119 ? 14.897 -3.136 -32.223 1.00 77.00 119 SER A CA 1
ATOM 974 C C . SER A 1 119 ? 13.982 -2.111 -32.915 1.00 77.00 119 SER A C 1
ATOM 976 O O . SER A 1 119 ? 12.851 -2.368 -33.317 1.00 77.00 119 SER A O 1
ATOM 978 N N . PHE A 1 120 ? 14.487 -0.886 -33.066 1.00 81.69 120 PHE A N 1
ATOM 979 C CA . PHE A 1 120 ? 13.818 0.159 -33.847 1.00 81.69 120 PHE A CA 1
ATOM 980 C C . PHE A 1 120 ? 14.393 0.228 -35.264 1.00 81.69 120 PHE A C 1
ATOM 982 O O . PHE A 1 120 ? 15.610 0.173 -35.457 1.00 81.69 120 PHE A O 1
ATOM 989 N N . LYS A 1 121 ? 13.529 0.394 -36.272 1.00 85.25 121 LYS A N 1
ATOM 990 C CA . LYS A 1 121 ? 13.963 0.563 -37.669 1.00 85.25 121 LYS A CA 1
ATOM 991 C C . LYS A 1 121 ? 14.608 1.937 -37.871 1.00 85.25 121 LYS A C 1
ATOM 993 O O . LYS A 1 121 ? 14.097 2.939 -37.369 1.00 85.25 121 LYS A O 1
ATOM 998 N N . SER A 1 122 ? 15.681 2.006 -38.668 1.00 80.94 122 SER A N 1
ATOM 999 C CA . SER A 1 122 ? 16.398 3.268 -38.955 1.00 80.94 122 SER A CA 1
ATOM 1000 C C . SER A 1 122 ? 15.462 4.360 -39.478 1.00 80.94 122 SER A C 1
ATOM 1002 O O . SER A 1 122 ? 15.502 5.495 -39.014 1.00 80.94 122 SER A O 1
ATOM 1004 N N . GLU A 1 123 ? 14.535 3.987 -40.360 1.00 84.06 123 GLU A N 1
ATOM 1005 C CA . GLU A 1 123 ? 13.549 4.884 -40.974 1.00 84.06 123 GLU A CA 1
ATOM 1006 C C . GLU A 1 123 ? 12.656 5.597 -39.942 1.00 84.06 123 GLU A C 1
ATOM 1008 O O . GLU A 1 123 ? 12.284 6.758 -40.122 1.00 84.06 123 GLU A O 1
ATOM 1013 N N . GLU A 1 124 ? 12.312 4.932 -38.837 1.00 81.00 124 GLU A N 1
ATOM 1014 C CA . GLU A 1 124 ? 11.497 5.514 -37.764 1.00 81.00 124 GLU A CA 1
ATOM 1015 C C . GLU A 1 124 ? 12.314 6.491 -36.916 1.00 81.00 124 GLU A C 1
ATOM 1017 O O . GLU A 1 124 ? 11.835 7.573 -36.565 1.00 81.00 124 GLU A O 1
ATOM 1022 N N . LEU A 1 125 ? 13.576 6.151 -36.649 1.00 84.75 125 LEU A N 1
ATOM 1023 C CA . LEU A 1 125 ? 14.510 7.006 -35.923 1.00 84.75 125 LEU A CA 1
ATOM 1024 C C . LEU A 1 125 ? 14.895 8.245 -36.744 1.00 84.75 125 LEU A C 1
ATOM 1026 O O . LEU A 1 125 ? 15.055 9.333 -36.188 1.00 84.75 125 LEU A O 1
ATOM 1030 N N . GLU A 1 126 ? 14.996 8.123 -38.067 1.00 84.44 126 GLU A N 1
ATOM 1031 C CA . GLU A 1 126 ? 15.292 9.214 -39.002 1.00 84.44 126 GLU A CA 1
ATOM 1032 C C . GLU A 1 126 ? 14.163 10.247 -39.087 1.00 84.44 126 GLU A C 1
ATOM 1034 O O . GLU A 1 126 ? 14.432 11.451 -39.164 1.00 84.44 126 GLU A O 1
ATOM 1039 N N . ARG A 1 127 ? 12.905 9.808 -38.958 1.00 88.81 127 ARG A N 1
ATOM 1040 C CA . ARG A 1 127 ? 11.729 10.694 -38.885 1.00 88.81 127 ARG A CA 1
ATOM 1041 C C . ARG A 1 127 ? 11.668 11.523 -37.598 1.00 88.81 127 ARG A C 1
ATOM 1043 O O . ARG A 1 127 ? 10.948 12.519 -37.547 1.00 88.81 127 ARG A O 1
ATOM 1050 N N . MET A 1 128 ? 12.407 11.147 -36.552 1.00 88.25 128 MET A N 1
ATOM 1051 C CA . MET A 1 128 ? 12.458 11.915 -35.304 1.00 88.25 128 MET A CA 1
ATOM 1052 C C . MET A 1 128 ? 13.213 13.241 -35.477 1.00 88.25 128 MET A C 1
ATOM 1054 O O . MET A 1 128 ? 14.120 13.377 -36.294 1.00 88.25 128 MET A O 1
ATOM 1058 N N . SER A 1 129 ? 12.900 14.240 -34.649 1.00 91.06 129 SER A N 1
ATOM 1059 C CA . SER A 1 129 ? 13.702 15.466 -34.619 1.00 91.06 129 SER A CA 1
ATOM 1060 C C . SER A 1 129 ? 15.095 15.199 -34.034 1.00 91.06 129 SER A C 1
ATOM 1062 O O . SER A 1 129 ? 15.274 14.355 -33.151 1.00 91.06 129 SER A O 1
ATOM 1064 N N . GLY A 1 130 ? 16.100 15.962 -34.478 1.00 91.00 130 GLY A N 1
ATOM 1065 C CA . GLY A 1 130 ? 17.475 15.818 -33.986 1.00 91.00 130 GLY A CA 1
ATOM 1066 C C . GLY A 1 130 ? 17.607 16.004 -32.468 1.00 91.00 130 GLY A C 1
ATOM 1067 O O . GLY A 1 130 ? 18.398 15.316 -31.828 1.00 91.00 130 GLY A O 1
ATOM 1068 N N . THR A 1 131 ? 16.801 16.883 -31.863 1.00 92.50 131 THR A N 1
ATOM 1069 C CA . THR A 1 131 ? 16.763 17.068 -30.401 1.00 92.50 131 THR A CA 1
ATOM 1070 C C . THR A 1 131 ? 16.262 15.817 -29.692 1.00 92.50 131 THR A C 1
ATOM 1072 O O . THR A 1 131 ? 16.922 15.344 -28.770 1.00 92.50 131 THR A O 1
ATOM 1075 N N . ARG A 1 132 ? 15.174 15.213 -30.182 1.00 87.88 132 ARG A N 1
ATOM 1076 C CA . ARG A 1 132 ? 14.601 14.010 -29.575 1.00 87.88 132 ARG A CA 1
ATOM 1077 C C . ARG A 1 132 ? 15.506 12.787 -29.741 1.00 87.88 132 ARG A C 1
ATOM 1079 O O . ARG A 1 132 ? 15.627 11.996 -28.812 1.00 87.88 132 ARG A O 1
ATOM 1086 N N . ARG A 1 133 ? 16.215 12.670 -30.874 1.00 92.69 133 ARG A N 1
ATOM 1087 C CA . ARG A 1 133 ? 17.274 11.658 -31.054 1.00 92.69 133 ARG A CA 1
ATOM 1088 C C . ARG A 1 133 ? 18.407 11.821 -30.040 1.00 92.69 133 ARG A C 1
ATOM 1090 O O . ARG A 1 133 ? 18.816 10.841 -29.431 1.00 92.69 133 ARG A O 1
ATOM 1097 N N . ARG A 1 134 ? 18.903 13.045 -29.825 1.00 91.75 134 ARG A N 1
ATOM 1098 C CA . ARG A 1 134 ? 19.976 13.318 -28.847 1.00 91.75 134 ARG A CA 1
ATOM 1099 C C . ARG A 1 134 ? 19.558 13.001 -27.412 1.00 91.75 134 ARG A C 1
ATOM 1101 O O . ARG A 1 134 ? 20.351 12.440 -26.661 1.00 91.75 134 ARG A O 1
ATOM 1108 N N . GLU A 1 135 ? 18.322 13.321 -27.038 1.00 92.94 135 GLU A N 1
ATOM 1109 C CA . GLU A 1 135 ? 17.770 12.932 -25.736 1.00 92.94 135 GLU A CA 1
ATOM 1110 C C . GLU A 1 135 ? 17.691 11.413 -25.593 1.00 92.94 135 GLU A C 1
ATOM 1112 O O . GLU A 1 135 ? 18.142 10.877 -24.583 1.00 92.94 135 GLU A O 1
ATOM 1117 N N . LEU A 1 136 ? 17.202 10.708 -26.618 1.00 90.88 136 LEU A N 1
ATOM 1118 C CA . LEU A 1 136 ? 17.127 9.248 -26.607 1.00 90.88 136 LEU A CA 1
ATOM 1119 C C . LEU A 1 136 ? 18.516 8.604 -26.480 1.00 90.88 136 LEU A C 1
ATOM 1121 O O . LEU A 1 136 ? 18.689 7.705 -25.663 1.00 90.88 136 LEU A O 1
ATOM 1125 N N . ILE A 1 137 ? 19.523 9.121 -27.195 1.00 91.81 137 ILE A N 1
ATOM 1126 C CA . ILE A 1 137 ? 20.929 8.702 -27.049 1.00 91.81 137 ILE A CA 1
ATOM 1127 C C . ILE A 1 137 ? 21.403 8.893 -25.603 1.00 91.81 137 ILE A C 1
ATOM 1129 O O . ILE A 1 137 ? 22.041 8.008 -25.035 1.00 91.81 137 ILE A O 1
ATOM 1133 N N . LYS A 1 138 ? 21.080 10.031 -24.975 1.00 94.44 138 LYS A N 1
ATOM 1134 C CA . LYS A 1 138 ? 21.448 10.299 -23.578 1.00 94.44 138 LYS A CA 1
ATOM 1135 C C . LYS A 1 138 ? 20.791 9.303 -22.620 1.00 94.44 138 LYS A C 1
ATOM 1137 O O . LYS A 1 138 ? 21.468 8.801 -21.724 1.00 94.44 138 LYS A O 1
ATOM 1142 N N . TYR A 1 139 ? 19.505 9.006 -22.801 1.00 90.88 139 TYR A N 1
ATOM 1143 C CA . TYR A 1 139 ? 18.794 8.020 -21.983 1.00 90.88 139 TYR A CA 1
ATOM 1144 C C . TYR A 1 139 ? 19.350 6.607 -22.173 1.00 90.88 139 TYR A C 1
ATOM 1146 O O . TYR A 1 139 ? 19.614 5.934 -21.178 1.00 90.88 139 TYR A O 1
ATOM 1154 N N . ALA A 1 140 ? 19.598 6.192 -23.416 1.00 89.44 140 ALA A N 1
ATOM 1155 C CA . ALA A 1 140 ? 20.167 4.886 -23.735 1.00 89.44 140 ALA A CA 1
ATOM 1156 C C . ALA A 1 140 ? 21.575 4.713 -23.142 1.00 89.44 140 ALA A C 1
ATOM 1158 O O . ALA A 1 140 ? 21.855 3.696 -22.516 1.00 89.44 140 ALA A O 1
ATOM 1159 N N . ASN A 1 141 ? 22.439 5.728 -23.251 1.00 90.12 141 ASN A N 1
ATOM 1160 C CA . ASN A 1 141 ? 23.777 5.690 -22.653 1.00 90.12 141 ASN A CA 1
ATOM 1161 C C . ASN A 1 141 ? 23.736 5.658 -21.120 1.00 90.12 141 ASN A C 1
ATOM 1163 O O . ASN A 1 141 ? 24.502 4.928 -20.502 1.00 90.12 141 ASN A O 1
ATOM 1167 N N . ASN A 1 142 ? 22.831 6.418 -20.495 1.00 91.38 142 ASN A N 1
ATOM 1168 C CA . ASN A 1 142 ? 22.655 6.378 -19.043 1.00 91.38 142 ASN A CA 1
ATOM 1169 C C . ASN A 1 142 ? 22.193 4.986 -18.581 1.00 91.38 142 ASN A C 1
ATOM 1171 O O . ASN A 1 142 ? 22.753 4.435 -17.638 1.00 91.38 142 ASN A O 1
ATOM 1175 N N . LEU A 1 143 ? 21.221 4.392 -19.280 1.00 84.81 143 LEU A N 1
ATOM 1176 C CA . LEU A 1 143 ? 20.764 3.033 -19.001 1.00 84.81 143 LEU A CA 1
ATOM 1177 C C . LEU A 1 143 ? 21.894 2.010 -19.176 1.00 84.81 143 LEU A C 1
ATOM 1179 O O . LEU A 1 143 ? 22.107 1.198 -18.284 1.00 84.81 143 LEU A O 1
ATOM 1183 N N . LYS A 1 144 ? 22.659 2.095 -20.270 1.00 86.12 144 LYS A N 1
ATOM 1184 C CA . LYS A 1 144 ? 23.822 1.235 -20.521 1.00 86.12 144 LYS A CA 1
ATOM 1185 C C . LYS A 1 144 ? 24.850 1.319 -19.391 1.00 86.12 144 LYS A C 1
ATOM 1187 O O . LYS A 1 144 ? 25.295 0.287 -18.907 1.00 86.12 144 LYS A O 1
ATOM 1192 N N . ASN A 1 145 ? 25.197 2.527 -18.951 1.00 87.56 145 ASN A N 1
ATOM 1193 C CA . ASN A 1 145 ? 26.154 2.711 -17.860 1.00 87.56 145 ASN A CA 1
ATOM 1194 C C . ASN A 1 145 ? 25.644 2.086 -16.559 1.00 87.56 145 ASN A C 1
ATOM 1196 O O . ASN A 1 145 ? 26.380 1.353 -15.916 1.00 87.56 145 ASN A O 1
ATOM 1200 N N . LYS A 1 146 ? 24.367 2.294 -16.224 1.00 84.12 146 LYS A N 1
ATOM 1201 C CA . LYS A 1 146 ? 23.753 1.683 -15.038 1.00 84.12 146 LYS A CA 1
ATOM 1202 C C . LYS A 1 146 ? 23.720 0.161 -15.095 1.00 84.12 146 LYS A C 1
ATOM 1204 O O . LYS A 1 146 ? 23.895 -0.467 -14.065 1.00 84.12 146 LYS A O 1
ATOM 1209 N N . ILE A 1 147 ? 23.474 -0.426 -16.266 1.00 81.81 147 ILE A N 1
ATOM 1210 C CA . ILE A 1 147 ? 23.517 -1.885 -16.437 1.00 81.81 147 ILE A CA 1
ATOM 1211 C C . ILE A 1 147 ? 24.945 -2.392 -16.232 1.00 81.81 147 ILE A C 1
ATOM 1213 O O . ILE A 1 147 ? 25.136 -3.368 -15.522 1.00 81.81 147 ILE A O 1
ATOM 1217 N N . ASN A 1 148 ? 25.943 -1.702 -16.786 1.00 80.81 148 ASN A N 1
ATOM 1218 C CA . ASN A 1 148 ? 27.349 -2.072 -16.611 1.00 80.81 148 ASN A CA 1
ATOM 1219 C C . ASN A 1 148 ? 27.844 -1.915 -15.162 1.00 80.81 148 ASN A C 1
ATOM 1221 O O . ASN A 1 148 ? 28.806 -2.570 -14.782 1.00 80.81 148 ASN A O 1
ATOM 1225 N N . GLU A 1 149 ? 27.228 -1.030 -14.377 1.00 83.12 149 GLU A N 1
ATOM 1226 C CA . GLU A 1 149 ? 27.502 -0.873 -12.942 1.00 83.12 149 GLU A CA 1
ATOM 1227 C C . GLU A 1 149 ? 26.867 -1.984 -12.088 1.00 83.12 149 GLU A C 1
ATOM 1229 O O . GLU A 1 149 ? 27.241 -2.140 -10.927 1.00 83.12 149 GLU A O 1
ATOM 1234 N N . ILE A 1 150 ? 25.899 -2.740 -12.624 1.00 80.06 150 ILE A N 1
ATOM 1235 C CA . ILE A 1 150 ? 25.305 -3.876 -11.918 1.00 80.06 150 ILE A CA 1
ATOM 1236 C C . ILE A 1 150 ? 26.230 -5.075 -12.087 1.00 80.06 150 ILE A C 1
ATOM 1238 O O . ILE A 1 150 ? 26.270 -5.703 -13.145 1.00 80.06 150 ILE A O 1
ATOM 1242 N N . ASP A 1 151 ? 26.922 -5.419 -11.010 1.00 76.12 151 ASP A N 1
ATOM 1243 C CA . ASP A 1 151 ? 27.627 -6.685 -10.917 1.00 76.12 151 ASP A CA 1
ATOM 1244 C C . ASP A 1 151 ? 26.627 -7.806 -10.587 1.00 76.12 151 ASP A C 1
ATOM 1246 O O . ASP A 1 151 ? 26.119 -7.932 -9.468 1.00 76.12 151 ASP A O 1
ATOM 1250 N N . LEU A 1 152 ? 26.265 -8.592 -11.601 1.00 76.62 152 LEU A N 1
ATOM 1251 C CA . LEU A 1 152 ? 25.367 -9.736 -11.431 1.00 76.62 152 LEU A CA 1
ATOM 1252 C C . LEU A 1 152 ? 26.018 -10.858 -10.605 1.00 76.62 152 LEU A C 1
ATOM 1254 O O . LEU A 1 152 ? 25.294 -11.648 -9.994 1.00 76.62 152 LEU A O 1
ATOM 1258 N N . GLU A 1 153 ? 27.351 -10.911 -10.549 1.00 78.31 153 GLU A N 1
ATOM 1259 C CA . GLU A 1 153 ? 28.106 -11.878 -9.751 1.00 78.31 153 GLU A CA 1
ATOM 1260 C C . GLU A 1 153 ? 27.910 -11.600 -8.253 1.00 78.31 153 GLU A C 1
ATOM 1262 O O . GLU A 1 153 ? 27.587 -12.514 -7.489 1.00 78.31 153 GLU A O 1
ATOM 1267 N N . ASP A 1 154 ? 27.929 -10.324 -7.854 1.00 80.19 154 ASP A N 1
ATOM 1268 C CA . ASP A 1 154 ? 27.612 -9.889 -6.488 1.00 80.19 154 ASP A CA 1
ATOM 1269 C C . ASP A 1 154 ? 26.181 -10.264 -6.077 1.00 80.19 154 ASP A C 1
ATOM 1271 O O . ASP A 1 154 ? 25.932 -10.696 -4.947 1.00 80.19 154 ASP A O 1
ATOM 1275 N N . VAL A 1 155 ? 25.202 -10.105 -6.974 1.00 78.81 155 VAL A N 1
ATOM 1276 C CA . VAL A 1 155 ? 23.803 -10.461 -6.677 1.00 78.81 155 VAL A CA 1
ATOM 1277 C C . VAL A 1 155 ? 23.660 -11.971 -6.467 1.00 78.81 155 VAL A C 1
ATOM 1279 O O . VAL A 1 155 ? 22.989 -12.382 -5.517 1.00 78.81 155 VAL A O 1
ATOM 1282 N N . SER A 1 156 ? 24.318 -12.788 -7.295 1.00 81.25 156 SER A N 1
ATOM 1283 C CA . SER A 1 156 ? 24.331 -14.249 -7.141 1.00 81.25 156 SER A CA 1
ATOM 1284 C C . SER A 1 156 ? 24.990 -14.675 -5.826 1.00 81.25 156 SER A C 1
ATOM 1286 O O . SER A 1 156 ? 24.384 -15.406 -5.043 1.00 81.25 156 SER A O 1
ATOM 1288 N N . SER A 1 157 ? 26.173 -14.132 -5.526 1.00 85.81 157 SER A N 1
ATOM 1289 C CA . SER A 1 157 ? 26.924 -14.395 -4.289 1.00 85.81 157 SER A CA 1
ATOM 1290 C C . SER A 1 157 ? 26.122 -14.047 -3.025 1.00 85.81 157 SER A C 1
ATOM 1292 O O . SER A 1 157 ? 26.089 -14.804 -2.048 1.00 85.81 157 SER A O 1
ATOM 1294 N N . ASN A 1 158 ? 25.378 -12.936 -3.054 1.00 84.69 158 ASN A N 1
ATOM 1295 C CA . ASN A 1 158 ? 24.481 -12.551 -1.963 1.00 84.69 158 ASN A CA 1
ATOM 1296 C C . ASN A 1 158 ? 23.327 -13.550 -1.763 1.00 84.69 158 ASN A C 1
ATOM 1298 O O . ASN A 1 158 ? 22.930 -13.821 -0.625 1.00 84.69 158 ASN A O 1
ATOM 1302 N N . CYS A 1 159 ? 22.772 -14.100 -2.847 1.00 85.69 159 CYS A N 1
ATOM 1303 C CA . CYS A 1 159 ? 21.739 -15.133 -2.777 1.00 85.69 159 CYS A CA 1
ATOM 1304 C C . CYS A 1 159 ? 22.287 -16.457 -2.230 1.00 85.69 159 CYS A C 1
ATOM 1306 O O . CYS A 1 159 ? 21.639 -17.061 -1.374 1.00 85.69 159 CYS A O 1
ATOM 1308 N N . GLU A 1 160 ? 23.474 -16.879 -2.664 1.00 88.06 160 GLU A N 1
ATOM 1309 C CA . GLU A 1 160 ? 24.161 -18.074 -2.155 1.00 88.06 160 GLU A CA 1
ATOM 1310 C C . GLU A 1 160 ? 24.441 -17.958 -0.655 1.00 88.06 160 GLU A C 1
ATOM 1312 O O . GLU A 1 160 ? 24.025 -18.818 0.122 1.00 88.06 160 GLU A O 1
ATOM 1317 N N . SER A 1 161 ? 25.020 -16.833 -0.227 1.00 90.00 161 SER A N 1
ATOM 1318 C CA . SER A 1 161 ? 25.278 -16.543 1.189 1.00 90.00 161 SER A CA 1
ATOM 1319 C C . SER A 1 161 ? 23.998 -16.607 2.034 1.00 90.00 161 SER A C 1
ATOM 1321 O O . SER A 1 161 ? 23.992 -17.159 3.136 1.00 90.00 161 SER A O 1
ATOM 1323 N N . LEU A 1 162 ? 22.880 -16.078 1.520 1.00 88.38 162 LEU A N 1
ATOM 1324 C CA . LEU A 1 162 ? 21.585 -16.147 2.201 1.00 88.38 162 LEU A CA 1
ATOM 1325 C C . LEU A 1 162 ? 21.074 -17.592 2.328 1.00 88.38 162 LEU A C 1
ATOM 1327 O O . LEU A 1 162 ? 20.546 -17.954 3.380 1.00 88.38 162 LEU A O 1
ATOM 1331 N N . ILE A 1 163 ? 21.208 -18.407 1.279 1.00 90.81 163 ILE A N 1
ATOM 1332 C CA . ILE A 1 163 ? 20.804 -19.821 1.295 1.00 90.81 163 ILE A CA 1
ATOM 1333 C C . ILE A 1 163 ? 21.633 -20.592 2.323 1.00 90.81 163 ILE A C 1
ATOM 1335 O O . ILE A 1 163 ? 21.060 -21.295 3.158 1.00 90.81 163 ILE A O 1
ATOM 1339 N N . GLU A 1 164 ? 22.955 -20.423 2.314 1.00 91.38 164 GLU A N 1
ATOM 1340 C CA . GLU A 1 164 ? 23.853 -21.107 3.245 1.00 91.38 164 GLU A CA 1
ATOM 1341 C C . GLU A 1 164 ? 23.514 -20.812 4.707 1.00 91.38 164 GLU A C 1
ATOM 1343 O O . GLU A 1 164 ? 23.414 -21.733 5.521 1.00 91.38 164 GLU A O 1
ATOM 1348 N N . GLU A 1 165 ? 23.310 -19.541 5.057 1.00 89.12 165 GLU A N 1
ATOM 1349 C CA . GLU A 1 165 ? 22.956 -19.143 6.421 1.00 89.12 165 GLU A CA 1
ATOM 1350 C C . GLU A 1 165 ? 21.604 -19.728 6.853 1.00 89.12 165 GLU A C 1
ATOM 1352 O O . GLU A 1 165 ? 21.476 -20.262 7.958 1.00 89.12 165 GLU A O 1
ATOM 1357 N N . LEU A 1 166 ? 20.602 -19.714 5.969 1.00 89.00 166 LEU A N 1
ATOM 1358 C CA . LEU A 1 166 ? 19.299 -20.323 6.250 1.00 89.00 166 LEU A CA 1
ATOM 1359 C C . LEU A 1 166 ? 19.406 -21.842 6.448 1.00 89.00 166 LEU A C 1
ATOM 1361 O O . LEU A 1 166 ? 18.786 -22.390 7.363 1.00 89.00 166 LEU A O 1
ATOM 1365 N N . GLU A 1 167 ? 20.218 -22.533 5.647 1.00 90.31 167 GLU A N 1
ATOM 1366 C CA . GLU A 1 167 ? 20.457 -23.965 5.814 1.00 90.31 167 GLU A CA 1
ATOM 1367 C C . GLU A 1 167 ? 21.201 -24.304 7.107 1.00 90.31 167 GLU A C 1
ATOM 1369 O O . GLU A 1 167 ? 20.889 -25.319 7.738 1.00 90.31 167 GLU A O 1
ATOM 1374 N N . LYS A 1 168 ? 22.194 -23.496 7.502 1.00 90.44 168 LYS A N 1
ATOM 1375 C CA . LYS A 1 168 ? 22.918 -23.667 8.773 1.00 90.44 168 LYS A CA 1
ATOM 1376 C C . LYS A 1 168 ? 21.944 -23.594 9.947 1.00 90.44 168 LYS A C 1
ATOM 1378 O O . LYS A 1 168 ? 21.930 -24.509 10.772 1.00 90.44 168 LYS A O 1
ATOM 1383 N N . ILE A 1 169 ? 21.079 -22.577 9.961 1.00 86.12 169 ILE A N 1
ATOM 1384 C CA . ILE A 1 169 ? 20.047 -22.393 10.991 1.00 86.12 169 ILE A CA 1
ATOM 1385 C C . ILE A 1 169 ? 19.089 -23.591 11.025 1.00 86.12 169 ILE A C 1
ATOM 1387 O O . ILE A 1 169 ? 18.796 -24.124 12.095 1.00 86.12 169 ILE A O 1
ATOM 1391 N N . GLU A 1 170 ? 18.630 -24.068 9.868 1.00 84.94 170 GLU A N 1
ATOM 1392 C CA . GLU A 1 170 ? 17.709 -25.208 9.789 1.00 84.94 170 GLU A CA 1
ATOM 1393 C C . GL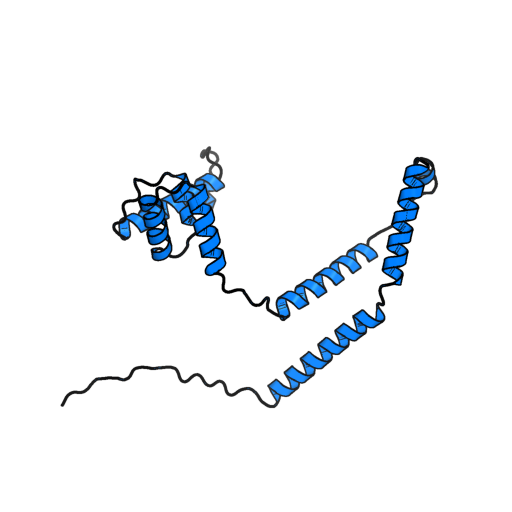U A 1 170 ? 18.365 -26.521 10.260 1.00 84.94 170 GLU A C 1
ATOM 1395 O O . GLU A 1 170 ? 17.746 -27.330 10.961 1.00 84.94 170 GLU A O 1
ATOM 1400 N N . LYS A 1 171 ? 19.644 -26.739 9.923 1.00 87.94 171 LYS A N 1
ATOM 1401 C CA . LYS A 1 171 ? 20.438 -27.883 10.405 1.00 87.94 171 LYS A CA 1
ATOM 1402 C C . LYS A 1 171 ? 20.617 -27.831 11.925 1.00 87.94 171 LYS A C 1
ATOM 1404 O O . LYS A 1 171 ? 20.530 -28.872 12.577 1.00 87.94 171 LYS A O 1
ATOM 1409 N N . GLU A 1 172 ? 20.846 -26.651 12.494 1.00 84.44 172 GLU A N 1
ATOM 1410 C CA . GLU A 1 172 ? 20.960 -26.455 13.942 1.00 84.44 172 GLU A CA 1
ATOM 1411 C C . GLU A 1 172 ? 19.621 -26.683 14.658 1.00 84.44 172 GLU A C 1
ATOM 1413 O O . GLU A 1 172 ? 19.572 -27.412 15.650 1.00 84.44 172 GLU A O 1
ATOM 1418 N N . TYR A 1 173 ? 18.517 -26.175 14.101 1.00 81.00 173 TYR A N 1
ATOM 1419 C CA . TYR A 1 173 ? 17.167 -26.382 14.629 1.00 81.00 173 TYR A CA 1
ATOM 1420 C C . TYR A 1 173 ? 16.777 -27.866 14.676 1.00 81.00 173 TYR A C 1
ATOM 1422 O O . TYR A 1 173 ? 16.182 -28.327 15.650 1.00 81.00 173 TYR A O 1
ATOM 1430 N N . LYS A 1 174 ? 17.147 -28.643 13.648 1.00 83.06 174 LYS A N 1
ATOM 1431 C CA . LYS A 1 174 ? 16.925 -30.099 13.611 1.00 83.06 174 LYS A CA 1
ATOM 1432 C C . LYS A 1 174 ? 17.738 -30.855 14.662 1.00 83.06 174 LYS A C 1
ATOM 1434 O O . LYS A 1 174 ? 17.260 -31.866 15.169 1.00 83.06 174 LYS A O 1
ATOM 1439 N N . LYS A 1 175 ? 18.948 -30.386 14.984 1.00 82.50 175 LYS A N 1
ATOM 1440 C CA . LYS A 1 175 ? 19.816 -30.999 16.005 1.00 82.50 175 LYS A CA 1
ATOM 1441 C C . LYS A 1 175 ? 19.363 -30.660 17.424 1.00 82.50 175 LYS A C 1
ATOM 1443 O O . LYS A 1 175 ? 19.370 -31.537 18.279 1.00 82.50 175 LYS A O 1
ATOM 1448 N N . ASN A 1 176 ? 18.948 -29.416 17.656 1.00 78.56 176 ASN A N 1
ATOM 1449 C CA . ASN A 1 176 ? 18.547 -28.905 18.965 1.00 78.56 176 ASN A CA 1
ATOM 1450 C C . ASN A 1 176 ? 17.178 -28.215 18.879 1.00 78.56 176 ASN A C 1
ATOM 1452 O O . ASN A 1 176 ? 17.100 -26.985 18.968 1.00 78.56 176 ASN A O 1
ATOM 1456 N N . PRO A 1 177 ? 16.079 -28.976 18.719 1.00 73.56 177 PRO A N 1
ATOM 1457 C CA . PRO A 1 177 ? 14.760 -28.375 18.677 1.00 73.56 177 PRO A CA 1
ATOM 1458 C C . PRO A 1 177 ? 14.484 -27.692 20.025 1.00 73.56 177 PRO A C 1
ATOM 1460 O O . PRO A 1 177 ? 14.642 -28.319 21.080 1.00 73.56 177 PRO A O 1
ATOM 1463 N N . PRO A 1 178 ? 14.067 -26.414 20.039 1.00 67.88 178 PRO A N 1
ATOM 1464 C CA . PRO A 1 178 ? 13.757 -25.726 21.281 1.00 67.88 178 PRO A CA 1
ATOM 1465 C C . PRO A 1 178 ? 12.655 -26.493 22.017 1.00 67.88 178 PRO A C 1
ATOM 1467 O O . PRO A 1 178 ? 11.623 -26.831 21.429 1.00 67.88 178 PRO A O 1
ATOM 1470 N N . LYS A 1 179 ? 12.869 -26.773 23.312 1.00 62.69 179 LYS A N 1
ATOM 1471 C CA . LYS A 1 179 ? 11.864 -27.414 24.171 1.00 62.69 179 LYS A CA 1
ATOM 1472 C C . LYS A 1 179 ? 10.570 -26.605 24.072 1.00 62.69 179 LYS A C 1
ATOM 1474 O O . LYS A 1 179 ? 10.505 -25.481 24.566 1.00 62.69 179 LYS A O 1
ATOM 1479 N N . ARG A 1 180 ? 9.535 -27.159 23.432 1.00 53.72 180 ARG A N 1
ATOM 1480 C CA . ARG A 1 180 ? 8.191 -26.567 23.420 1.00 53.72 180 ARG A CA 1
ATOM 1481 C C . ARG A 1 180 ? 7.608 -26.671 24.828 1.00 53.72 180 ARG A C 1
ATOM 1483 O O . ARG A 1 180 ? 6.887 -27.606 25.144 1.00 53.72 180 ARG A O 1
ATOM 1490 N N . GLY A 1 181 ? 7.957 -25.720 25.683 1.00 40.69 181 GLY A N 1
ATOM 1491 C CA . GLY A 1 181 ? 7.351 -25.536 26.991 1.00 40.69 181 GLY A CA 1
ATOM 1492 C C . GLY A 1 181 ? 6.297 -24.442 26.917 1.00 40.69 181 GLY A C 1
ATOM 1493 O O . GLY A 1 181 ? 6.630 -23.264 26.834 1.00 40.69 181 GLY A O 1
ATOM 1494 N N . ARG A 1 182 ? 5.023 -24.822 26.991 1.00 39.06 182 ARG A N 1
ATOM 1495 C CA . ARG A 1 182 ? 3.984 -23.943 27.526 1.00 39.06 182 ARG A CA 1
ATOM 1496 C C . ARG A 1 182 ? 3.403 -24.665 28.740 1.00 39.06 182 ARG A C 1
ATOM 1498 O O . ARG A 1 182 ? 2.571 -25.542 28.541 1.00 39.06 182 ARG A O 1
ATOM 1505 N N . PRO A 1 183 ? 3.811 -24.348 29.978 1.00 42.75 183 PRO A N 1
ATOM 1506 C CA . PRO A 1 183 ? 2.925 -24.570 31.102 1.00 42.75 183 PRO A CA 1
ATOM 1507 C C . PRO A 1 183 ? 1.821 -23.521 30.954 1.00 42.75 183 PRO A C 1
ATOM 1509 O O . PRO A 1 183 ? 2.047 -22.320 31.119 1.00 42.75 183 PRO A O 1
ATOM 1512 N N . SER A 1 184 ? 0.653 -23.958 30.503 1.00 45.34 184 SER A N 1
ATOM 1513 C CA . SER A 1 184 ? -0.568 -23.186 30.661 1.00 45.34 184 SER A CA 1
ATOM 1514 C C . SER A 1 184 ? -1.034 -23.274 32.111 1.00 45.34 184 SER A C 1
ATOM 1516 O O . SER A 1 184 ? -0.980 -24.345 32.700 1.00 45.34 184 SER A O 1
ATOM 1518 N N . GLU A 1 185 ? -1.550 -22.140 32.586 1.00 39.00 185 GLU A N 1
ATOM 1519 C CA . GLU A 1 185 ? -2.455 -21.942 33.730 1.00 39.00 185 GLU A CA 1
ATOM 1520 C C . GLU A 1 185 ? -1.832 -21.362 35.006 1.00 39.00 185 GLU A C 1
ATOM 1522 O O . GLU A 1 185 ? -1.282 -22.029 35.874 1.00 39.00 185 GLU A O 1
ATOM 1527 N N . LYS A 1 186 ? -1.999 -20.037 35.112 1.00 43.44 186 LYS A N 1
ATOM 1528 C CA . LYS A 1 186 ? -2.239 -19.357 36.382 1.00 43.44 186 LYS A CA 1
ATOM 1529 C C . LYS A 1 186 ? -3.672 -19.668 36.835 1.00 43.44 186 LYS A C 1
ATOM 1531 O O . LYS A 1 186 ? -4.569 -19.650 35.995 1.00 43.44 186 LYS A O 1
ATOM 1536 N N . ASN A 1 187 ? -3.834 -19.766 38.157 1.00 35.12 187 ASN A N 1
ATOM 1537 C CA . ASN A 1 187 ? -5.065 -19.731 38.964 1.00 35.12 187 ASN A CA 1
ATOM 1538 C C . ASN A 1 187 ? -5.612 -21.096 39.417 1.00 35.12 187 ASN A C 1
ATOM 1540 O O . ASN A 1 187 ? -6.625 -21.571 38.920 1.00 35.12 187 ASN A O 1
ATOM 1544 N N . ALA A 1 188 ? -4.993 -21.643 40.464 1.00 35.47 188 ALA A N 1
ATOM 1545 C CA . ALA A 1 188 ? -5.701 -22.387 41.501 1.00 35.47 188 ALA A CA 1
ATOM 1546 C C . ALA A 1 188 ? -5.468 -21.653 42.833 1.00 35.47 188 ALA A C 1
ATOM 1548 O O . ALA A 1 188 ? -4.606 -22.021 43.624 1.00 35.47 188 ALA A O 1
ATOM 1549 N N . GLU A 1 189 ? -6.190 -20.550 43.034 1.00 41.44 189 GLU A N 1
ATOM 1550 C CA . GLU A 1 189 ? -6.517 -20.075 44.378 1.00 41.44 189 GLU A CA 1
ATOM 1551 C C . GLU A 1 189 ? -7.955 -20.518 44.674 1.00 41.44 189 GLU A C 1
ATOM 1553 O O . GLU A 1 189 ? -8.863 -20.236 43.896 1.00 41.44 189 GLU A O 1
ATOM 1558 N N . MET A 1 190 ? -8.116 -21.167 45.829 1.00 39.03 190 MET A N 1
ATOM 1559 C CA . MET A 1 190 ? -9.341 -21.266 46.633 1.00 39.03 190 MET A CA 1
ATOM 1560 C C . MET A 1 190 ? -10.517 -22.127 46.136 1.00 39.03 190 MET A C 1
ATOM 1562 O O . MET A 1 190 ? -11.519 -21.613 45.652 1.00 39.03 190 MET A O 1
ATOM 1566 N N . THR A 1 191 ? -10.453 -23.414 46.485 1.00 38.09 191 THR A N 1
ATOM 1567 C CA . THR A 1 191 ? -11.523 -24.232 47.113 1.00 38.09 191 THR A CA 1
ATOM 1568 C C . THR A 1 191 ? -10.768 -25.344 47.856 1.00 38.09 191 THR A C 1
ATOM 1570 O O . THR A 1 191 ? -10.031 -26.074 47.206 1.00 38.09 191 THR A O 1
ATOM 1573 N N . ASP A 1 192 ? -10.627 -25.358 49.182 1.00 35.31 192 ASP A N 1
ATOM 1574 C CA . ASP A 1 192 ? -11.625 -25.638 50.231 1.00 35.31 192 ASP A CA 1
ATOM 1575 C C . ASP A 1 192 ? -11.105 -25.040 51.565 1.00 35.31 192 ASP A C 1
ATOM 1577 O O . ASP A 1 192 ? -9.904 -25.057 51.811 1.00 35.31 192 ASP A O 1
ATOM 1581 N N . LYS A 1 193 ? -11.864 -24.335 52.417 1.00 36.78 193 LYS A N 1
ATOM 1582 C CA . LYS A 1 193 ? -12.934 -24.810 53.321 1.00 36.78 193 LYS A CA 1
ATOM 1583 C C . LYS A 1 193 ? -12.641 -26.148 54.017 1.00 36.78 193 LYS A C 1
ATOM 1585 O O . LYS A 1 193 ? -13.168 -27.181 53.622 1.00 36.78 193 LYS A O 1
ATOM 1590 N N . ASN A 1 194 ? -11.874 -26.091 55.106 1.00 35.44 194 ASN A N 1
ATOM 1591 C CA . ASN A 1 194 ? -12.384 -26.297 56.473 1.00 35.44 194 ASN A CA 1
ATOM 1592 C C . ASN A 1 194 ? -11.346 -25.856 57.507 1.00 35.44 194 ASN A C 1
ATOM 1594 O O . ASN A 1 194 ? -10.168 -26.240 57.351 1.00 35.44 194 ASN A O 1
#

InterPro domains:
  IPR041468 ParB/Spo0J, HTH domain [PF17762] (40-83)

Nearest PDB structures (foldseek):
  7nfu-assembly2_B  TM=7.108E-01  e=7.788E-02  Geobacillus thermoleovorans CCB_US3_UF5
  7nfu-assembly1_A  TM=7.142E-01  e=7.788E-02  Geobacillus thermoleovorans CCB_US3_UF5

Mean predicted aligned error: 17.9 Å

Solvent-accessible surface area (backbone atoms only — not comparable to full-atom values): 11840 Å² total; per-residue (Å²): 137,57,72,68,69,60,62,69,39,85,86,54,93,62,58,58,70,59,51,52,50,49,54,48,36,53,55,47,50,50,55,29,55,78,64,76,45,88,58,82,90,52,52,70,68,43,45,55,58,48,56,77,46,84,52,67,69,63,33,52,55,51,50,51,52,35,61,79,64,67,50,50,60,66,56,48,47,53,52,49,50,53,50,54,56,66,68,46,62,80,67,71,69,48,66,65,62,52,52,52,52,52,53,51,53,52,52,53,50,52,55,50,55,75,70,56,82,84,86,71,58,68,72,64,61,65,72,45,55,72,67,59,51,52,50,49,52,51,52,52,51,51,51,51,52,56,55,72,68,54,59,64,65,58,55,50,51,53,52,51,54,52,51,54,54,54,50,52,52,52,55,49,42,72,74,58,63,76,81,88,76,75,89,80,81,88,85,90,78,89,87,78,95,129

Organism: NCBI:txid1246637

pLDDT: mean 80.57, std 14.93, range [35.12, 94.44]

Sequence (194 aa):
MSFNKLCEREDLLVHPNTLSAAVKVSCQEKIFKDNNFDSTPLSYTHKKVLVRLEKPQIKINMAKKCIEKEWTTRELEDAIQKKLKSLKKPQEKSLIRTTQKYIKRIETVIEIVDNSDFSFKSEELERMSGTRRRELIKYANNLKNKINEIDLEDVSSNCESLIEELEKIEKEYKKNPPKRGRPSEKNAEMTDKN

Radius of gyration: 30.34 Å; Cα contacts (8 Å, |Δi|>4): 54; chains: 1; bounding box: 63×50×97 Å